Protein AF-A0A0R3Q3Q1-F1 (afdb_monomer_lite)

Organism: NCBI:txid42155

Secondary structure (DSSP, 8-state):
-PPP--------TTEEEEEE------------HHHHHHHHHHHHHHHHHH---STTHHHHHHHHHHHTTS-S-S-SEEEEE---------TT-TT-------GGGG-SEEEE-SSS-EEETTS-EE--EEE-----TTS-HHHHHHHHHHHHHHHHHHHTSTTEEEEEEEEEEE-----TT---SSHHHHHHHHHHHHHTSSS--EEEEEEEEEEE-TTSSHHHHHHHHHHTTSHHHHHHHHHHHHHHHHHHHHHHHHHTGGG--EE--EEEESS-TTTT-EEEEHHHHHHHHHHHSS---EE--SS-HHHHH--SEEEE-SSEEEEEETTEEEEEE------------

Foldseek 3Di:
DDDDPPDPPDPPPQKDFPDAADDDLDQDDDDPPVVVVVLVVVLVVCCVPPVDDPPSVVVVVVVSVVVSPDDPALAGTPMFRDDDDDPPDPPDPPVPDPPDDDQLVVDQFWADDAFFWTAGPLRKIKGKKKFQADDCPPPDPVRVNVLSVLVSVLVRVQVVDLQKDKDKDKDKDFDQDDCVPDDDPDPVVVVVVVVVSVVCPPDRDIGIMMMMMMIGHCPSDPVSVVQCVVQVVDPVSVVVSSVVSVVVNVVSVVSNCVSSVVRVMGTWTWDWDPDDPPPPTFIWTPRLQVQLCVQQVDRDTFGHDPGTSSVRSDQFDWDDDPQKIWTQHPVGIDMDGHDDRPGPDDSND

pLDDT: mean 72.78, std 19.97, range [28.17, 97.81]

Sequence (349 aa):
MSEADTRHDEPALERAVIYRAAQAPVLHAYVPLPIFGLECMLLLLCMRLFAFWALLLLPLHLLLVMQTNENPYWVRDLIAYYRFRWFADNRNTHGHGVAERNVASCLPYSQQIDEHTVITYEGDLTETIAVHGLSYETIGHRELDSLNQQWFSAINNVARSPNVALWTHLERQRVRFDFSGVAYDNDLSTEFARQYAGKFGDEAQFTNRLFLSPVYRLAGNKADKVSIRLSNRTSEGMAELRLRARDELAKISSQLLASLKRYHPRRLGTYWQGGQEGQGGQLCSRTAGFYARLLNNTDRHINLGAYELSHGLQSAALNFGAETVEIQGPAGSRFAAVLSLVAPYRAEQ

Structure (mmCIF, N/CA/C/O backbone):
data_AF-A0A0R3Q3Q1-F1
#
_entry.id   AF-A0A0R3Q3Q1-F1
#
loop_
_atom_site.group_PDB
_atom_site.id
_atom_site.type_symbol
_atom_site.label_atom_id
_atom_site.label_alt_id
_atom_site.label_comp_id
_atom_site.label_asym_id
_atom_site.label_entity_id
_atom_site.label_seq_id
_atom_site.pdbx_PDB_ins_code
_atom_site.Cartn_x
_atom_site.Cartn_y
_atom_site.Cartn_z
_atom_site.occupancy
_atom_site.B_iso_or_equiv
_atom_site.auth_seq_id
_atom_site.auth_comp_id
_atom_site.auth_asym_id
_atom_site.auth_atom_id
_atom_site.pdbx_PDB_model_num
ATOM 1 N N . MET A 1 1 ? 45.957 -18.498 -21.135 1.00 35.34 1 MET A N 1
ATOM 2 C CA . MET A 1 1 ? 45.739 -18.125 -19.722 1.00 35.34 1 MET A CA 1
ATOM 3 C C . MET A 1 1 ? 44.288 -17.707 -19.623 1.00 35.34 1 MET A C 1
ATOM 5 O O . MET A 1 1 ? 43.913 -16.761 -20.294 1.00 35.34 1 MET A O 1
ATOM 9 N N . SER A 1 2 ? 43.472 -18.522 -18.956 1.00 34.09 2 SER A N 1
ATOM 10 C CA . SER A 1 2 ? 42.020 -18.342 -18.853 1.00 34.09 2 SER A CA 1
ATOM 11 C C . SER A 1 2 ? 41.729 -17.168 -17.922 1.00 34.09 2 SER A C 1
ATOM 13 O O . SER A 1 2 ? 42.121 -17.228 -16.758 1.00 34.09 2 SER A O 1
ATOM 15 N N . GLU A 1 3 ? 41.083 -16.117 -18.424 1.00 34.03 3 GLU A N 1
ATOM 16 C CA . GLU A 1 3 ? 40.490 -15.077 -17.581 1.00 34.03 3 GLU A CA 1
ATOM 17 C C . GLU A 1 3 ? 39.449 -15.730 -16.670 1.00 34.03 3 GLU A C 1
ATOM 19 O O . GLU A 1 3 ? 38.585 -16.481 -17.124 1.00 34.03 3 GLU A O 1
ATOM 24 N N . ALA A 1 4 ? 39.605 -15.517 -15.366 1.00 36.91 4 ALA A N 1
ATOM 25 C CA . ALA A 1 4 ? 38.668 -15.988 -14.366 1.00 36.91 4 ALA A CA 1
ATOM 26 C C . ALA A 1 4 ? 37.372 -15.179 -14.503 1.00 36.91 4 ALA A C 1
ATOM 28 O O . ALA A 1 4 ? 37.387 -13.956 -14.383 1.00 36.91 4 ALA A O 1
ATOM 29 N N . ASP A 1 5 ? 36.271 -15.878 -14.769 1.00 35.25 5 ASP A N 1
ATOM 30 C CA . ASP A 1 5 ? 34.912 -15.346 -14.805 1.00 35.25 5 ASP A CA 1
ATOM 31 C C . ASP A 1 5 ? 34.551 -14.802 -13.412 1.00 35.25 5 ASP A C 1
ATOM 33 O O . ASP A 1 5 ? 34.188 -15.554 -12.511 1.00 35.25 5 ASP A O 1
ATOM 37 N N . THR A 1 6 ? 34.695 -13.492 -13.191 1.00 35.34 6 THR A N 1
ATOM 38 C CA . THR A 1 6 ? 34.262 -12.817 -11.956 1.00 35.34 6 THR A CA 1
ATOM 39 C C . THR A 1 6 ? 32.766 -12.508 -12.000 1.00 35.34 6 THR A C 1
ATOM 41 O O . THR A 1 6 ? 32.344 -11.389 -11.698 1.00 35.34 6 THR A O 1
ATOM 44 N N . ARG A 1 7 ? 31.941 -13.476 -12.407 1.00 32.78 7 ARG A N 1
ATOM 45 C CA . ARG A 1 7 ? 30.500 -13.401 -12.166 1.00 32.78 7 ARG A CA 1
ATOM 46 C C . ARG A 1 7 ? 30.262 -13.633 -10.685 1.00 32.78 7 ARG A C 1
ATOM 48 O O . ARG A 1 7 ? 30.763 -14.586 -10.096 1.00 32.78 7 ARG A O 1
ATOM 55 N N . HIS A 1 8 ? 29.517 -12.720 -10.081 1.00 36.72 8 HIS A N 1
ATOM 56 C CA . HIS A 1 8 ? 28.960 -12.918 -8.757 1.00 36.72 8 HIS A CA 1
ATOM 57 C C . HIS A 1 8 ? 28.024 -14.131 -8.823 1.00 36.72 8 HIS A C 1
ATOM 59 O O . HIS A 1 8 ? 26.944 -14.044 -9.401 1.00 36.72 8 HIS A O 1
ATOM 65 N N . ASP A 1 9 ? 28.483 -15.267 -8.303 1.00 33.94 9 ASP A N 1
ATOM 66 C CA . ASP A 1 9 ? 27.686 -16.486 -8.193 1.00 33.94 9 ASP A CA 1
ATOM 67 C C . ASP A 1 9 ? 26.640 -16.240 -7.095 1.00 33.94 9 ASP A C 1
ATOM 69 O O . ASP A 1 9 ? 26.952 -16.248 -5.898 1.00 33.94 9 ASP A O 1
ATOM 73 N N . GLU A 1 10 ? 25.409 -15.902 -7.495 1.00 34.25 10 GLU A N 1
ATOM 74 C CA . GLU A 1 10 ? 24.295 -15.777 -6.556 1.00 34.25 10 GLU A CA 1
ATOM 75 C C . GLU A 1 10 ? 24.101 -17.139 -5.866 1.00 34.25 10 GLU A C 1
ATOM 77 O O . GLU A 1 10 ? 23.937 -18.157 -6.547 1.00 34.25 10 GLU A O 1
ATOM 82 N N . PRO A 1 11 ? 24.127 -17.212 -4.521 1.00 37.03 11 PRO A N 1
ATOM 83 C CA . PRO A 1 11 ? 23.927 -18.475 -3.827 1.00 37.03 11 PRO A CA 1
ATOM 84 C C . PRO A 1 11 ? 22.555 -19.052 -4.191 1.00 37.03 11 PRO A C 1
ATOM 86 O O . PRO A 1 11 ? 21.584 -18.309 -4.346 1.00 37.03 11 PRO A O 1
ATOM 89 N N . ALA A 1 12 ? 22.470 -20.383 -4.293 1.00 38.78 12 ALA A N 1
ATOM 90 C CA . ALA A 1 12 ? 21.218 -21.082 -4.565 1.00 38.78 12 ALA A CA 1
ATOM 91 C C . ALA A 1 12 ? 20.081 -20.521 -3.689 1.00 38.78 12 ALA A C 1
ATOM 93 O O . ALA A 1 12 ? 20.248 -20.353 -2.477 1.00 38.78 12 ALA A O 1
ATOM 94 N N . LEU A 1 13 ? 18.923 -20.261 -4.311 1.00 42.75 13 LEU A N 1
ATOM 95 C CA . LEU A 1 13 ? 17.702 -19.667 -3.733 1.00 42.75 13 LEU A CA 1
ATOM 96 C C . LEU A 1 13 ? 17.158 -20.376 -2.471 1.00 42.75 13 LEU A C 1
ATOM 98 O O . LEU A 1 13 ? 16.112 -19.998 -1.969 1.00 42.75 13 LEU A O 1
ATOM 102 N N . GLU A 1 14 ? 17.832 -21.391 -1.933 1.00 38.28 14 GLU A N 1
ATOM 103 C CA . GLU A 1 14 ? 17.488 -22.084 -0.690 1.00 38.28 14 GLU A CA 1
ATOM 104 C C . GLU A 1 14 ? 17.651 -21.192 0.555 1.00 38.28 14 GLU A C 1
ATOM 106 O O . GLU A 1 14 ? 16.987 -21.413 1.575 1.00 38.28 14 GLU A O 1
ATOM 111 N N . ARG A 1 15 ? 18.494 -20.149 0.482 1.00 35.38 15 ARG A N 1
ATOM 112 C CA . ARG A 1 15 ? 18.755 -19.239 1.607 1.00 35.38 15 ARG A CA 1
ATOM 113 C C . ARG A 1 15 ? 19.121 -17.835 1.124 1.00 35.38 15 ARG A C 1
ATOM 115 O O . ARG A 1 15 ? 20.284 -17.558 0.850 1.00 35.38 15 ARG A O 1
ATOM 122 N N . ALA A 1 16 ? 18.147 -16.925 1.101 1.00 41.22 16 ALA A N 1
ATOM 123 C CA . ALA A 1 16 ? 18.417 -15.504 0.886 1.00 41.22 16 ALA A CA 1
ATOM 124 C C . ALA A 1 16 ? 18.373 -14.763 2.225 1.00 41.22 16 ALA A C 1
ATOM 126 O O . ALA A 1 16 ? 17.397 -14.826 2.981 1.00 41.22 16 ALA A O 1
ATOM 127 N N . VAL A 1 17 ? 19.450 -14.042 2.521 1.00 40.00 17 VAL A N 1
ATOM 128 C CA . VAL A 1 17 ? 19.439 -13.025 3.568 1.00 40.00 17 VAL A CA 1
ATOM 129 C C . VAL A 1 17 ? 18.650 -11.852 2.997 1.00 40.00 17 VAL A C 1
ATOM 131 O O . VAL A 1 17 ? 19.185 -11.068 2.224 1.00 40.00 17 VAL A O 1
ATOM 134 N N . ILE A 1 18 ? 17.362 -11.758 3.337 1.00 44.06 18 ILE A N 1
ATOM 135 C CA . ILE A 1 18 ? 16.528 -10.613 2.941 1.00 44.06 18 ILE A CA 1
ATOM 136 C C . ILE A 1 18 ? 17.057 -9.353 3.628 1.00 44.06 18 ILE A C 1
ATOM 138 O O . ILE A 1 18 ? 16.966 -8.254 3.085 1.00 44.06 18 ILE A O 1
ATOM 142 N N . TYR A 1 19 ? 17.614 -9.515 4.832 1.00 41.31 19 TYR A N 1
ATOM 143 C CA . TYR A 1 19 ? 18.090 -8.404 5.632 1.00 41.31 19 TYR A CA 1
ATOM 144 C C . TYR A 1 19 ? 19.083 -8.856 6.708 1.00 41.31 19 TYR A C 1
ATOM 146 O O . TYR A 1 19 ? 18.847 -9.865 7.374 1.00 41.31 19 TYR A O 1
ATOM 154 N N . ARG A 1 20 ? 20.168 -8.099 6.902 1.00 37.03 20 ARG A N 1
ATOM 155 C CA . ARG A 1 20 ? 21.177 -8.320 7.949 1.00 37.03 20 ARG A CA 1
ATOM 156 C C . ARG A 1 20 ? 21.449 -7.000 8.657 1.00 37.03 20 ARG A C 1
ATOM 158 O O . ARG A 1 20 ? 21.861 -6.038 8.011 1.00 37.03 20 ARG A O 1
ATOM 165 N N . ALA A 1 21 ? 21.212 -6.940 9.964 1.00 40.75 21 ALA A N 1
ATOM 166 C CA . ALA A 1 21 ? 21.583 -5.778 10.758 1.00 40.75 21 ALA A CA 1
ATOM 167 C C . ALA A 1 21 ? 23.104 -5.612 10.795 1.00 40.75 21 ALA A C 1
ATOM 169 O O . ALA A 1 21 ? 23.856 -6.578 10.942 1.00 40.75 21 ALA A O 1
ATOM 170 N N . ALA A 1 22 ? 23.555 -4.363 10.675 1.00 43.28 22 ALA A N 1
ATOM 171 C CA . ALA A 1 22 ? 24.950 -4.015 10.876 1.00 43.28 22 ALA A CA 1
ATOM 172 C C . ALA A 1 22 ? 25.356 -4.376 12.314 1.00 43.28 22 ALA A C 1
ATOM 174 O O . ALA A 1 22 ? 24.779 -3.881 13.285 1.00 43.28 22 ALA A O 1
ATOM 175 N N . GLN A 1 23 ? 26.349 -5.255 12.436 1.00 38.84 23 GLN A N 1
ATOM 176 C CA . GLN A 1 23 ? 26.915 -5.686 13.709 1.00 38.84 23 GLN A CA 1
ATOM 177 C C . GLN A 1 23 ? 27.787 -4.564 14.283 1.00 38.84 23 GLN A C 1
ATOM 179 O O . GLN A 1 23 ? 29.001 -4.554 14.107 1.00 38.84 23 GLN A O 1
ATOM 184 N N . ALA A 1 24 ? 27.172 -3.596 14.957 1.00 39.78 24 ALA A N 1
ATOM 185 C CA . ALA A 1 24 ? 27.899 -2.693 15.838 1.00 39.78 24 ALA A CA 1
ATOM 186 C C . ALA A 1 24 ? 27.653 -3.151 17.285 1.00 39.78 24 ALA A C 1
ATOM 188 O O . ALA A 1 24 ? 26.520 -3.025 17.757 1.00 39.78 24 ALA A O 1
ATOM 189 N N . PRO A 1 25 ? 28.654 -3.700 18.001 1.00 36.31 25 PRO A N 1
ATOM 190 C CA . PRO A 1 25 ? 28.529 -3.931 19.434 1.00 36.31 25 PRO A CA 1
ATOM 191 C C . PRO A 1 25 ? 28.466 -2.564 20.124 1.00 36.31 25 PRO A C 1
ATOM 193 O O . PRO A 1 25 ? 29.476 -1.896 20.330 1.00 36.31 25 PRO A O 1
ATOM 196 N N . VAL A 1 26 ? 27.252 -2.112 20.417 1.00 38.09 26 VAL A N 1
ATOM 197 C CA . VAL A 1 26 ? 26.991 -0.864 21.130 1.00 38.09 26 VAL A CA 1
ATOM 198 C C . VAL A 1 26 ? 26.778 -1.227 22.598 1.00 38.09 26 VAL A C 1
ATOM 200 O O . VAL A 1 26 ? 25.711 -1.683 22.996 1.00 38.09 26 VAL A O 1
ATOM 203 N N . LEU A 1 27 ? 27.840 -1.073 23.394 1.00 37.12 27 LEU A N 1
ATOM 204 C CA . LEU A 1 27 ? 27.838 -1.262 24.845 1.00 37.12 27 LEU A CA 1
ATOM 205 C C . LEU A 1 27 ? 27.005 -0.139 25.491 1.00 37.12 27 LEU A C 1
ATOM 207 O O . LEU A 1 27 ? 27.520 0.934 25.790 1.00 37.12 27 LEU A O 1
ATOM 211 N N . HIS A 1 28 ? 25.703 -0.354 25.680 1.00 40.38 28 HIS A N 1
ATOM 212 C CA . HIS A 1 28 ? 24.868 0.513 26.516 1.00 40.38 28 HIS A CA 1
ATOM 213 C C . HIS A 1 28 ? 24.470 -0.254 27.774 1.00 40.38 28 HIS A C 1
ATOM 215 O O . HIS A 1 28 ? 23.535 -1.048 27.774 1.00 40.38 28 HIS A O 1
ATOM 221 N N . ALA A 1 29 ? 25.207 -0.017 28.858 1.00 42.72 29 ALA A N 1
ATOM 222 C CA . ALA A 1 29 ? 24.865 -0.526 30.175 1.00 42.72 29 ALA A CA 1
ATOM 223 C C . ALA A 1 29 ? 23.630 0.222 30.706 1.00 42.72 29 ALA A C 1
ATOM 225 O O . ALA A 1 29 ? 23.724 1.391 31.079 1.00 42.72 29 ALA A O 1
ATOM 226 N N . TYR A 1 30 ? 22.474 -0.441 30.753 1.00 44.66 30 TYR A N 1
ATOM 227 C CA . TYR A 1 30 ? 21.344 0.004 31.567 1.00 44.66 30 TYR A CA 1
ATOM 228 C C . TYR A 1 30 ? 21.052 -1.058 32.624 1.00 44.66 30 TYR A C 1
ATOM 230 O O . TYR A 1 30 ? 20.391 -2.056 32.355 1.00 44.66 30 TYR A O 1
ATOM 238 N N . VAL A 1 31 ? 21.569 -0.841 33.834 1.00 53.16 31 VAL A N 1
ATOM 239 C CA . VAL A 1 31 ? 21.176 -1.609 35.020 1.00 53.16 31 VAL A CA 1
ATOM 240 C C . VAL A 1 31 ? 19.990 -0.874 35.648 1.00 53.16 31 VAL A C 1
ATOM 242 O O . VAL A 1 31 ? 20.139 0.299 36.002 1.00 53.16 31 VAL A O 1
ATOM 245 N N . PRO A 1 32 ? 18.808 -1.501 35.795 1.00 54.19 32 PRO A N 1
ATOM 246 C CA . PRO A 1 32 ? 17.701 -0.890 36.518 1.00 54.19 32 PRO A CA 1
ATOM 247 C C . PRO A 1 32 ? 18.167 -0.479 37.921 1.00 54.19 32 PRO A C 1
ATOM 249 O O . PRO A 1 32 ? 18.635 -1.321 38.688 1.00 54.19 32 PRO A O 1
ATOM 252 N N . LEU A 1 33 ? 18.018 0.805 38.270 1.00 51.28 33 LEU A N 1
ATOM 253 C CA . LEU A 1 33 ? 18.443 1.378 39.560 1.00 51.28 33 LEU A CA 1
ATOM 254 C C . LEU A 1 33 ? 18.074 0.529 40.804 1.00 51.28 33 LEU A C 1
ATOM 256 O O . LEU A 1 33 ? 18.886 0.461 41.727 1.00 51.28 33 LEU A O 1
ATOM 260 N N . PRO A 1 34 ? 16.902 -0.144 40.857 1.00 60.78 34 PRO A N 1
ATOM 261 C CA . PRO A 1 34 ? 16.540 -0.997 41.990 1.00 60.78 34 PRO A CA 1
ATOM 262 C C . PRO A 1 34 ? 17.439 -2.229 42.147 1.00 60.78 34 PRO A C 1
ATOM 264 O O . PRO A 1 34 ? 17.722 -2.633 43.272 1.00 60.78 34 PRO A O 1
ATOM 267 N N . ILE A 1 35 ? 17.896 -2.814 41.035 1.00 60.62 35 ILE A N 1
ATOM 268 C CA . ILE A 1 35 ? 18.750 -4.011 41.029 1.00 60.62 35 ILE A CA 1
ATOM 269 C C . ILE A 1 35 ? 20.149 -3.633 41.514 1.00 60.62 35 ILE A C 1
ATOM 271 O O . ILE A 1 35 ? 20.664 -4.261 42.435 1.00 60.62 35 ILE A O 1
ATOM 275 N N . PHE A 1 36 ? 20.695 -2.526 41.000 1.00 59.84 36 PHE A N 1
ATOM 276 C CA . PHE A 1 36 ? 21.967 -1.972 41.473 1.00 59.84 36 PHE A CA 1
ATOM 277 C C . PHE A 1 36 ? 21.929 -1.653 42.977 1.00 59.84 36 PHE A C 1
ATOM 279 O O . PHE A 1 36 ? 22.846 -1.998 43.720 1.00 59.84 36 PHE A O 1
ATOM 286 N N . GLY A 1 37 ? 20.834 -1.049 43.453 1.00 65.75 37 GLY A N 1
ATOM 287 C CA . GLY A 1 37 ? 20.647 -0.764 44.875 1.00 65.75 37 GLY A CA 1
ATOM 288 C C . GLY A 1 37 ? 20.633 -2.025 45.745 1.00 65.75 37 GLY A C 1
ATOM 289 O O . GLY A 1 37 ? 21.259 -2.047 46.805 1.00 65.75 37 GLY A O 1
ATOM 290 N N . LEU A 1 38 ? 19.964 -3.090 45.297 1.00 69.94 38 LEU A N 1
ATOM 291 C CA . LEU A 1 38 ? 19.876 -4.355 46.032 1.00 69.94 38 LEU A CA 1
ATOM 292 C C . LEU A 1 38 ? 21.235 -5.073 46.079 1.00 69.94 38 LEU A C 1
ATOM 294 O O . LEU A 1 38 ? 21.638 -5.557 47.137 1.00 69.94 38 LEU A O 1
ATOM 298 N N . GLU A 1 39 ? 21.983 -5.062 44.976 1.00 62.69 39 GLU A N 1
ATOM 299 C CA . GLU A 1 39 ? 23.330 -5.635 44.891 1.00 62.69 39 GLU A CA 1
ATOM 300 C C . GLU A 1 39 ? 24.342 -4.888 45.770 1.00 62.69 39 GLU A C 1
ATOM 302 O O . GLU A 1 39 ? 25.112 -5.526 46.490 1.00 62.69 39 GLU A O 1
ATOM 307 N N . CYS A 1 40 ? 24.301 -3.550 45.806 1.00 68.00 40 CYS A N 1
ATOM 308 C CA . CYS A 1 40 ? 25.120 -2.763 46.731 1.00 68.00 40 CYS A CA 1
ATOM 309 C C . CYS A 1 40 ? 24.792 -3.073 48.198 1.00 68.00 40 CYS A C 1
ATOM 311 O O . CYS A 1 40 ? 25.698 -3.181 49.024 1.00 68.00 40 CYS A O 1
ATOM 313 N N . MET A 1 41 ? 23.512 -3.251 48.532 1.00 75.62 41 MET A N 1
ATOM 314 C CA . MET A 1 41 ? 23.089 -3.603 49.891 1.00 75.62 41 MET A CA 1
ATOM 315 C C . MET A 1 41 ? 23.549 -5.009 50.291 1.00 75.62 41 MET A C 1
ATOM 317 O O . MET A 1 41 ? 23.985 -5.219 51.424 1.00 75.62 41 MET A O 1
ATOM 321 N N . LEU A 1 42 ? 23.501 -5.964 49.360 1.00 72.12 42 LEU A N 1
ATOM 322 C CA . LEU A 1 42 ? 23.943 -7.338 49.587 1.00 72.12 42 LEU A CA 1
ATOM 323 C C . LEU A 1 42 ? 25.470 -7.423 49.707 1.00 72.12 42 LEU A C 1
ATOM 325 O O . LEU A 1 42 ? 25.976 -8.111 50.592 1.00 72.12 42 LEU A O 1
ATOM 329 N N . LEU A 1 43 ? 26.197 -6.639 48.904 1.00 68.12 43 LEU A N 1
ATOM 330 C CA . LEU A 1 43 ? 27.635 -6.444 49.052 1.00 68.12 43 LEU A CA 1
ATOM 331 C C . LEU A 1 43 ? 27.945 -5.903 50.453 1.00 68.12 43 LEU A C 1
ATOM 333 O O . LEU A 1 43 ? 28.676 -6.558 51.186 1.00 68.12 43 LEU A O 1
ATOM 337 N N . LEU A 1 44 ? 27.331 -4.788 50.873 1.00 71.56 44 LEU A N 1
ATOM 338 C CA . LEU A 1 44 ? 27.500 -4.194 52.211 1.00 71.56 44 LEU A CA 1
ATOM 339 C C . LEU A 1 44 ? 27.234 -5.188 53.353 1.00 71.56 44 LEU A C 1
ATOM 341 O O . LEU A 1 44 ? 27.990 -5.231 54.328 1.00 71.56 44 LEU A O 1
ATOM 345 N N . LEU A 1 45 ? 26.207 -6.029 53.217 1.00 71.50 45 LEU A N 1
ATOM 346 C CA . LEU A 1 45 ? 25.898 -7.093 54.173 1.00 71.50 45 LEU A CA 1
ATOM 347 C C . LEU A 1 45 ? 27.014 -8.153 54.231 1.00 71.50 45 LEU A C 1
ATOM 349 O O . LEU A 1 45 ? 27.469 -8.518 55.317 1.00 71.50 45 LEU A O 1
ATOM 353 N N . CYS A 1 46 ? 27.497 -8.616 53.077 1.00 66.38 46 CYS A N 1
ATOM 354 C CA . CYS A 1 46 ? 28.590 -9.586 52.986 1.00 66.38 46 CYS A CA 1
ATOM 355 C C . CYS A 1 46 ? 29.922 -9.022 53.509 1.00 66.38 46 CYS A C 1
ATOM 357 O O . CYS A 1 46 ? 30.676 -9.752 54.157 1.00 66.38 46 CYS A O 1
ATOM 359 N N . MET A 1 47 ? 30.184 -7.723 53.314 1.00 69.50 47 MET A N 1
ATOM 360 C CA . MET A 1 47 ? 31.358 -7.021 53.863 1.00 69.50 47 MET A CA 1
ATOM 361 C C . MET A 1 47 ? 31.366 -7.099 55.385 1.00 69.50 47 MET A C 1
ATOM 363 O O . MET A 1 47 ? 32.398 -7.363 55.999 1.00 69.50 47 MET A O 1
ATOM 367 N N . ARG A 1 48 ? 30.187 -6.887 55.980 1.00 70.00 48 ARG A N 1
ATOM 368 C CA . ARG A 1 48 ? 29.988 -6.868 57.427 1.00 70.00 48 ARG A CA 1
ATOM 369 C C . ARG A 1 48 ? 30.100 -8.254 58.056 1.00 70.00 48 ARG A C 1
ATOM 371 O O . ARG A 1 48 ? 30.546 -8.353 59.193 1.00 70.00 48 ARG A O 1
ATOM 378 N N . LEU A 1 49 ? 29.675 -9.298 57.349 1.00 70.38 49 LEU A N 1
ATOM 379 C CA . LEU A 1 49 ? 29.604 -10.651 57.904 1.00 70.38 49 LEU A CA 1
ATOM 380 C C . LEU A 1 49 ? 30.878 -11.472 57.689 1.00 70.38 49 LEU A C 1
ATOM 382 O O . LEU A 1 49 ? 31.231 -12.260 58.561 1.00 70.38 49 LEU A O 1
ATOM 386 N N . PHE A 1 50 ? 31.567 -11.299 56.559 1.00 68.31 50 PHE A N 1
ATOM 387 C CA . PHE A 1 50 ? 32.628 -12.229 56.155 1.00 68.31 50 PHE A CA 1
ATOM 388 C C . PHE A 1 50 ? 33.974 -11.564 55.847 1.00 68.31 50 PHE A C 1
ATOM 390 O O . PHE A 1 50 ? 34.932 -12.278 55.564 1.00 68.31 50 PHE A O 1
ATOM 397 N N . ALA A 1 51 ? 34.069 -10.225 55.894 1.00 62.50 51 ALA A N 1
ATOM 398 C CA . ALA A 1 51 ? 35.286 -9.461 55.577 1.00 62.50 51 ALA A CA 1
ATOM 399 C C . ALA A 1 51 ? 35.970 -9.900 54.260 1.00 62.50 51 ALA A C 1
ATOM 401 O O . ALA A 1 51 ? 37.189 -9.815 54.113 1.00 62.50 51 ALA A O 1
ATOM 402 N N . PHE A 1 52 ? 35.185 -10.391 53.296 1.00 63.66 52 PHE A N 1
ATOM 403 C CA . PHE A 1 52 ? 35.684 -11.089 52.116 1.00 63.66 52 PHE A CA 1
ATOM 404 C C . PHE A 1 52 ? 35.423 -10.259 50.855 1.00 63.66 52 PHE A C 1
ATOM 406 O O . PHE A 1 52 ? 34.320 -10.253 50.315 1.00 63.66 52 PHE A O 1
ATOM 413 N N . TRP A 1 53 ? 36.441 -9.532 50.392 1.00 56.81 53 TRP A N 1
ATOM 414 C CA . TRP A 1 53 ? 36.298 -8.530 49.324 1.00 56.81 53 TRP A CA 1
ATOM 415 C C . TRP A 1 53 ? 36.553 -9.096 47.913 1.00 56.81 53 TRP A C 1
ATOM 417 O O . TRP A 1 53 ? 36.089 -8.530 46.928 1.00 56.81 53 TRP A O 1
ATOM 427 N N . ALA A 1 54 ? 37.257 -10.228 47.790 1.00 57.66 54 ALA A N 1
ATOM 428 C CA . ALA A 1 54 ? 37.808 -10.676 46.506 1.00 57.66 54 ALA A CA 1
ATOM 429 C C . ALA A 1 54 ? 36.898 -11.615 45.684 1.00 57.66 54 ALA A C 1
ATOM 431 O O . ALA A 1 54 ? 37.003 -11.619 44.460 1.00 57.66 54 ALA A O 1
ATOM 432 N N . LEU A 1 55 ? 35.989 -12.392 46.302 1.00 56.44 55 LEU A N 1
ATOM 433 C CA . LEU A 1 55 ? 35.181 -13.377 45.550 1.00 56.44 55 LEU A CA 1
ATOM 434 C C . LEU A 1 55 ? 33.960 -12.781 44.851 1.00 56.44 55 LEU A C 1
ATOM 436 O O . LEU A 1 55 ? 33.437 -13.434 43.960 1.00 56.44 55 LEU A O 1
ATOM 440 N N . LEU A 1 56 ? 33.474 -11.605 45.258 1.00 56.34 56 LEU A N 1
ATOM 441 C CA . LEU A 1 56 ? 32.183 -11.072 44.792 1.00 56.34 56 LEU A CA 1
ATOM 442 C C . LEU A 1 56 ? 32.317 -10.182 43.543 1.00 56.34 56 LEU A C 1
ATOM 444 O O . LEU A 1 56 ? 31.385 -10.079 42.750 1.00 56.34 56 LEU A O 1
ATOM 448 N N . LEU A 1 57 ? 33.508 -9.623 43.309 1.00 57.22 57 LEU A N 1
ATOM 449 C CA . LEU A 1 57 ? 33.837 -8.843 42.108 1.00 57.22 57 LEU A CA 1
ATOM 450 C C . LEU A 1 57 ? 33.893 -9.703 40.835 1.00 57.22 57 LEU A C 1
ATOM 452 O O . LEU A 1 57 ? 33.504 -9.248 39.763 1.00 57.22 57 LEU A O 1
ATOM 456 N N . LEU A 1 58 ? 34.342 -10.953 40.956 1.00 56.47 58 LEU A N 1
ATOM 457 C CA . LEU A 1 58 ? 34.495 -11.889 39.841 1.00 56.47 58 LEU A CA 1
ATOM 458 C C . LEU A 1 58 ? 33.148 -12.336 39.230 1.00 56.47 58 LEU A C 1
ATOM 460 O O . LEU A 1 58 ? 33.007 -12.220 38.015 1.00 56.47 58 LEU A O 1
ATOM 464 N N . PRO A 1 59 ? 32.131 -12.767 40.007 1.00 58.41 59 PRO A N 1
ATOM 465 C CA . PRO A 1 59 ? 30.816 -13.089 39.468 1.00 58.41 59 PRO A CA 1
ATOM 466 C C . PRO A 1 59 ? 30.081 -11.846 38.971 1.00 58.41 59 PRO A C 1
ATOM 468 O O . PRO A 1 59 ? 29.439 -11.939 37.939 1.00 58.41 59 PRO A O 1
ATOM 471 N N . LEU A 1 60 ? 30.221 -10.679 39.613 1.00 54.34 60 LEU A N 1
ATOM 472 C CA . LEU A 1 60 ? 29.598 -9.442 39.128 1.00 54.34 60 LEU A CA 1
ATOM 473 C C . LEU A 1 60 ? 30.170 -9.024 37.763 1.00 54.34 60 LEU A C 1
ATOM 475 O O . LEU A 1 60 ? 29.416 -8.702 36.849 1.00 54.34 60 LEU A O 1
ATOM 479 N N . HIS A 1 61 ? 31.495 -9.086 37.591 1.00 53.62 61 HIS A N 1
ATOM 480 C CA . HIS A 1 61 ? 32.138 -8.760 36.319 1.00 53.62 61 HIS A CA 1
ATOM 481 C C . HIS A 1 61 ? 31.836 -9.806 35.235 1.00 53.62 61 HIS A C 1
ATOM 483 O O . HIS A 1 61 ? 31.587 -9.433 34.090 1.00 53.62 61 HIS A O 1
ATOM 489 N N . LEU A 1 62 ? 31.798 -11.095 35.593 1.00 53.44 62 LEU A N 1
ATOM 490 C CA . LEU A 1 62 ? 31.429 -12.189 34.692 1.00 53.44 62 LEU A CA 1
ATOM 491 C C . LEU A 1 62 ? 29.958 -12.088 34.254 1.00 53.44 62 LEU A C 1
ATOM 493 O O . LEU A 1 62 ? 29.660 -12.291 33.083 1.00 53.44 62 LEU A O 1
ATOM 497 N N . LEU A 1 63 ? 29.052 -11.733 35.166 1.00 54.69 63 LEU A N 1
ATOM 498 C CA . LEU A 1 63 ? 27.620 -11.581 34.901 1.00 54.69 63 LEU A CA 1
ATOM 499 C C . LEU A 1 63 ? 27.350 -10.319 34.070 1.00 54.69 63 LEU A C 1
ATOM 501 O O . LEU A 1 63 ? 26.587 -10.389 33.111 1.00 54.69 63 LEU A O 1
ATOM 505 N N . LEU A 1 64 ? 28.070 -9.219 34.331 1.00 50.72 64 LEU A N 1
ATOM 506 C CA . LEU A 1 64 ? 28.089 -8.031 33.468 1.00 50.72 64 LEU A CA 1
ATOM 507 C C . LEU A 1 64 ? 28.561 -8.374 32.048 1.00 50.72 64 LEU A C 1
ATOM 509 O O . LEU A 1 64 ? 27.894 -8.010 31.088 1.00 50.72 64 LEU A O 1
ATOM 513 N N . VAL A 1 65 ? 29.661 -9.118 31.898 1.00 51.03 65 VAL A N 1
ATOM 514 C CA . VAL A 1 65 ? 30.194 -9.512 30.581 1.00 51.03 65 VAL A CA 1
ATOM 515 C C . VAL A 1 65 ? 29.257 -10.486 29.856 1.00 51.03 65 VAL A C 1
ATOM 517 O O . VAL A 1 65 ? 29.059 -10.348 28.650 1.00 51.03 65 VAL A O 1
ATOM 520 N N . MET A 1 66 ? 28.630 -11.430 30.568 1.00 50.91 66 MET A N 1
ATOM 521 C CA . MET A 1 66 ? 27.707 -12.397 29.962 1.00 50.91 66 MET A CA 1
ATOM 522 C C . MET A 1 66 ? 26.346 -11.789 29.596 1.00 50.91 66 MET A C 1
ATOM 524 O O . MET A 1 66 ? 25.798 -12.167 28.565 1.00 50.91 66 MET A O 1
ATOM 528 N N . GLN A 1 67 ? 25.823 -10.824 30.362 1.00 46.19 67 GLN A N 1
ATOM 529 C CA . GLN A 1 67 ? 24.567 -10.140 30.017 1.00 46.19 67 GLN A CA 1
ATOM 530 C C . GLN A 1 67 ? 24.726 -9.005 28.991 1.00 46.19 67 GLN A C 1
ATOM 532 O O . GLN A 1 67 ? 23.756 -8.657 28.326 1.00 46.19 67 GLN A O 1
ATOM 537 N N . THR A 1 68 ? 25.928 -8.450 28.782 1.00 42.94 68 THR A N 1
ATOM 538 C CA . THR A 1 68 ? 26.160 -7.410 27.751 1.00 42.94 68 THR A CA 1
ATOM 539 C C . THR A 1 68 ? 26.140 -7.904 26.300 1.00 42.94 68 THR A C 1
ATOM 541 O O . THR A 1 68 ? 26.367 -7.108 25.391 1.00 42.94 68 THR A O 1
ATOM 544 N N . ASN A 1 69 ? 25.873 -9.190 26.052 1.00 41.66 69 ASN A N 1
ATOM 545 C CA . ASN A 1 69 ? 25.895 -9.756 24.700 1.00 41.66 69 ASN A CA 1
ATOM 546 C C . ASN A 1 69 ? 24.504 -9.945 24.068 1.00 41.66 69 ASN A C 1
ATOM 548 O O . ASN A 1 69 ? 24.398 -10.516 22.980 1.00 41.66 69 ASN A O 1
ATOM 552 N N . GLU A 1 70 ? 23.436 -9.466 24.711 1.00 44.81 70 GLU A N 1
ATOM 553 C CA . GLU A 1 70 ? 22.088 -9.551 24.146 1.00 44.81 70 GLU A CA 1
ATOM 554 C C . GLU A 1 70 ? 21.687 -8.248 23.441 1.00 44.81 70 GLU A C 1
ATOM 556 O O . GLU A 1 70 ? 21.885 -7.132 23.917 1.00 44.81 70 GLU A O 1
ATOM 561 N N . ASN A 1 71 ? 21.234 -8.424 22.203 1.00 48.69 71 ASN A N 1
ATOM 562 C CA . ASN A 1 71 ? 21.181 -7.424 21.146 1.00 48.69 71 ASN A CA 1
ATOM 563 C C . ASN A 1 71 ? 20.165 -6.300 21.432 1.00 48.69 71 ASN A C 1
ATOM 565 O O . ASN A 1 71 ? 19.028 -6.594 21.783 1.00 48.69 71 ASN A O 1
ATOM 569 N N . PRO A 1 72 ? 20.476 -5.021 21.141 1.00 48.41 72 PRO A N 1
ATOM 570 C CA . PRO A 1 72 ? 19.511 -3.921 21.269 1.00 48.41 72 PRO A CA 1
ATOM 571 C C . PRO A 1 72 ? 18.408 -3.920 20.188 1.00 48.41 72 PRO A C 1
ATOM 573 O O . PRO A 1 72 ? 17.505 -3.080 20.220 1.00 48.41 72 PRO A O 1
ATOM 576 N N . TYR A 1 73 ? 18.467 -4.836 19.216 1.00 40.38 73 TYR A N 1
ATOM 577 C CA . TYR A 1 73 ? 17.503 -4.963 18.123 1.00 40.38 73 TYR A CA 1
ATOM 578 C C . TYR A 1 73 ? 16.699 -6.264 18.272 1.00 40.38 73 TYR A C 1
ATOM 580 O O . TYR A 1 73 ? 17.275 -7.343 18.191 1.00 40.38 73 TYR A O 1
ATOM 588 N N . TRP A 1 74 ? 15.368 -6.165 18.393 1.00 40.53 74 TRP A N 1
ATOM 589 C CA . TRP A 1 74 ? 14.437 -7.317 18.430 1.00 40.53 74 TRP A CA 1
ATOM 590 C C . TRP A 1 74 ? 14.346 -8.098 17.101 1.00 40.53 74 TRP A C 1
ATOM 592 O O . TRP A 1 74 ? 13.648 -9.103 17.005 1.00 40.53 74 TRP A O 1
ATOM 602 N N . VAL A 1 75 ? 15.025 -7.625 16.049 1.00 40.81 75 VAL A N 1
ATOM 603 C CA . VAL A 1 75 ? 15.212 -8.326 14.769 1.00 40.81 75 VAL A CA 1
ATOM 604 C C . VAL A 1 75 ? 16.664 -8.128 14.330 1.00 40.81 75 VAL A C 1
ATOM 606 O O . VAL A 1 75 ? 17.051 -7.007 14.001 1.00 40.81 75 VAL A O 1
ATOM 609 N N . ARG A 1 76 ? 17.472 -9.200 14.330 1.00 45.62 76 ARG A N 1
ATOM 610 C CA . ARG A 1 76 ? 18.885 -9.184 13.883 1.00 45.62 76 ARG A CA 1
ATOM 611 C C . ARG A 1 76 ? 19.038 -9.485 12.400 1.00 45.62 76 ARG A C 1
ATOM 613 O O . ARG A 1 76 ? 19.622 -8.699 11.662 1.00 45.62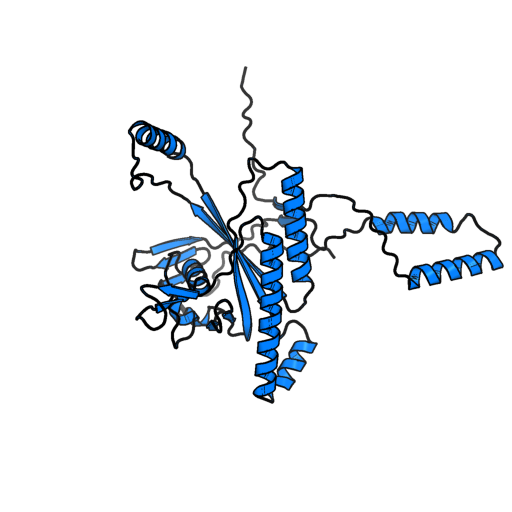 76 ARG A O 1
ATOM 620 N N . ASP A 1 77 ? 18.507 -10.626 11.981 1.00 41.69 77 ASP A N 1
ATOM 621 C CA . ASP A 1 77 ? 18.574 -11.104 10.609 1.00 41.69 77 ASP A CA 1
ATOM 622 C C . ASP A 1 77 ? 17.167 -11.508 10.165 1.00 41.69 77 ASP A C 1
ATOM 624 O O . ASP A 1 77 ? 16.502 -12.311 10.821 1.00 41.69 77 ASP A O 1
ATOM 628 N N . LEU A 1 78 ? 16.710 -10.980 9.030 1.00 41.88 78 LEU A N 1
ATOM 629 C CA . LEU A 1 78 ? 15.540 -11.522 8.346 1.00 41.88 78 LEU A CA 1
ATOM 630 C C . LEU A 1 78 ? 16.052 -12.549 7.333 1.00 41.88 78 LEU A C 1
ATOM 632 O O . LEU A 1 78 ? 16.382 -12.221 6.191 1.00 41.88 78 LEU A O 1
ATOM 636 N N . ILE A 1 79 ? 16.186 -13.797 7.774 1.00 37.31 79 ILE A N 1
ATOM 637 C CA . ILE A 1 79 ? 16.637 -14.897 6.917 1.00 37.31 79 ILE A CA 1
ATOM 638 C C . ILE A 1 79 ? 15.399 -15.614 6.390 1.00 37.31 79 ILE A C 1
ATOM 640 O O . ILE A 1 79 ? 14.686 -16.269 7.152 1.00 37.31 79 ILE A O 1
ATOM 644 N N . ALA A 1 80 ? 15.139 -15.510 5.086 1.00 39.69 80 ALA A N 1
ATOM 645 C CA . ALA A 1 80 ? 14.165 -16.387 4.455 1.00 39.69 80 ALA A CA 1
ATOM 646 C C . ALA A 1 80 ? 14.828 -17.729 4.160 1.00 39.69 80 ALA A C 1
ATOM 648 O O . ALA A 1 80 ? 15.746 -17.835 3.345 1.00 39.69 80 ALA A O 1
ATOM 649 N N . TYR A 1 81 ? 14.347 -18.761 4.846 1.00 33.47 81 TYR A N 1
ATOM 650 C CA . TYR A 1 81 ? 14.612 -20.143 4.481 1.00 33.47 81 TYR A CA 1
ATOM 651 C C . TYR A 1 81 ? 13.532 -20.580 3.499 1.00 33.47 81 TYR A C 1
ATOM 653 O O . TYR A 1 81 ? 12.363 -20.716 3.872 1.00 33.47 81 TYR A O 1
ATOM 661 N N . TYR A 1 82 ? 13.916 -20.803 2.247 1.00 39.50 82 TYR A N 1
ATOM 662 C CA . TYR A 1 82 ? 12.999 -21.284 1.224 1.00 39.50 82 TYR A CA 1
ATOM 663 C C . TYR A 1 82 ? 12.922 -22.803 1.342 1.00 39.50 82 TYR A C 1
ATOM 665 O O . TYR A 1 82 ? 13.687 -23.543 0.733 1.00 39.50 82 TYR A O 1
ATOM 673 N N . ARG A 1 83 ? 12.006 -23.296 2.181 1.00 30.03 83 ARG A N 1
ATOM 674 C CA . ARG A 1 83 ? 11.615 -24.707 2.140 1.00 30.03 83 ARG A CA 1
ATOM 675 C C . ARG A 1 83 ? 10.465 -24.858 1.160 1.00 30.03 83 ARG A C 1
ATOM 677 O O . ARG A 1 83 ? 9.318 -24.582 1.501 1.00 30.03 83 ARG A O 1
ATOM 684 N N . PHE A 1 84 ? 10.780 -25.320 -0.044 1.00 34.97 84 PHE A N 1
ATOM 685 C CA . PHE A 1 84 ? 9.772 -25.721 -1.015 1.00 34.97 84 PHE A CA 1
ATOM 686 C C . PHE A 1 84 ? 8.961 -26.886 -0.437 1.00 34.97 84 PHE A C 1
ATOM 688 O O . PHE A 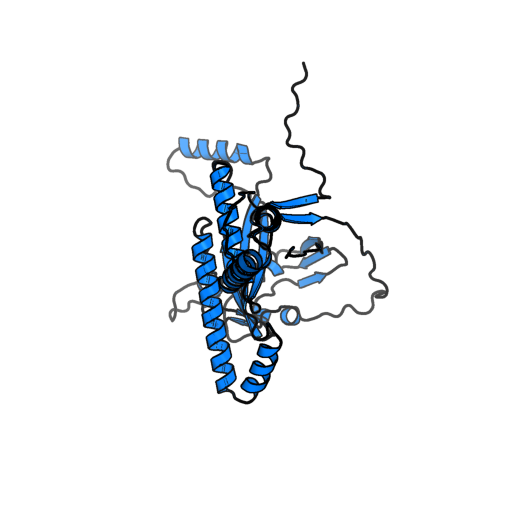1 84 ? 9.481 -27.973 -0.183 1.00 34.97 84 PHE A O 1
ATOM 695 N N . ARG A 1 85 ? 7.673 -26.652 -0.199 1.00 28.17 85 ARG A N 1
ATOM 696 C CA . ARG A 1 85 ? 6.678 -27.707 -0.023 1.00 28.17 85 ARG A CA 1
ATOM 697 C C . ARG A 1 85 ? 5.628 -27.500 -1.096 1.00 28.17 85 ARG A C 1
ATOM 699 O O . ARG A 1 85 ? 4.815 -26.589 -0.994 1.00 28.17 85 ARG A O 1
ATOM 706 N N . TRP A 1 86 ? 5.676 -28.347 -2.115 1.00 28.92 86 TRP A N 1
ATOM 707 C CA . TRP A 1 86 ? 4.617 -28.458 -3.104 1.00 28.92 86 TRP A CA 1
ATOM 708 C C . TRP A 1 86 ? 3.381 -29.019 -2.402 1.00 28.92 86 TRP A C 1
ATOM 710 O O . TRP A 1 86 ? 3.350 -30.195 -2.040 1.00 28.92 86 TRP A O 1
ATOM 720 N N . PHE A 1 87 ? 2.376 -28.180 -2.175 1.00 28.27 87 PHE A N 1
ATOM 721 C CA . PHE A 1 87 ? 1.028 -28.652 -1.876 1.00 28.27 87 PHE A CA 1
ATOM 722 C C . PHE A 1 87 ? 0.247 -28.682 -3.185 1.00 28.27 87 PHE A C 1
ATOM 724 O O . PHE A 1 87 ? -0.647 -27.878 -3.419 1.00 28.27 87 PHE A O 1
ATOM 731 N N . ALA A 1 88 ? 0.597 -29.632 -4.048 1.00 37.25 88 ALA A N 1
ATOM 732 C CA . ALA A 1 88 ? -0.289 -30.030 -5.123 1.00 37.25 88 ALA A CA 1
ATOM 733 C C . ALA A 1 88 ? -1.360 -30.927 -4.510 1.00 37.25 88 ALA A C 1
ATOM 735 O O . ALA A 1 88 ? -1.198 -32.143 -4.474 1.00 37.25 88 ALA A O 1
ATOM 736 N N . ASP A 1 89 ? -2.429 -30.338 -3.979 1.00 34.88 89 ASP A N 1
ATOM 737 C CA . ASP A 1 89 ? -3.669 -31.093 -3.930 1.00 34.88 89 ASP A CA 1
ATOM 738 C C . ASP A 1 89 ? -4.909 -30.213 -3.815 1.00 34.88 89 ASP A C 1
ATOM 740 O O . ASP A 1 89 ? -5.308 -29.758 -2.744 1.00 34.88 89 ASP A O 1
ATOM 744 N N . ASN A 1 90 ? -5.583 -30.061 -4.950 1.00 39.19 90 ASN A N 1
ATOM 745 C CA . ASN A 1 90 ? -7.013 -29.823 -4.972 1.00 39.19 90 ASN A CA 1
ATOM 746 C C . ASN A 1 90 ? -7.709 -31.177 -4.715 1.00 39.19 90 ASN A C 1
ATOM 748 O O . ASN A 1 90 ? -8.347 -31.733 -5.611 1.00 39.19 90 ASN A O 1
ATOM 752 N N . ARG A 1 91 ? -7.539 -31.765 -3.516 1.00 38.81 91 ARG A N 1
ATOM 753 C CA . ARG A 1 91 ? -8.297 -32.976 -3.158 1.00 38.81 91 ARG A CA 1
ATOM 754 C C . ARG A 1 91 ? -9.761 -32.584 -3.025 1.00 38.81 91 ARG A C 1
ATOM 756 O O . ARG A 1 91 ? -10.127 -31.920 -2.060 1.00 38.81 91 ARG A O 1
ATOM 763 N N . ASN A 1 92 ? -10.568 -33.071 -3.969 1.00 38.16 92 ASN A N 1
ATOM 764 C CA . ASN A 1 92 ? -12.025 -33.266 -3.903 1.00 38.16 92 ASN A CA 1
ATOM 765 C C . ASN A 1 92 ? -12.952 -32.304 -4.661 1.00 38.16 92 ASN A C 1
ATOM 767 O O . ASN A 1 92 ? -14.154 -32.386 -4.422 1.00 38.16 92 ASN A O 1
ATOM 771 N N . THR A 1 93 ? -12.508 -31.450 -5.591 1.00 45.56 93 THR A N 1
ATOM 772 C CA . THR A 1 93 ? -13.500 -30.604 -6.299 1.00 45.56 93 THR A CA 1
ATOM 773 C C . THR A 1 93 ? -14.071 -31.169 -7.595 1.00 45.56 93 THR A C 1
ATOM 775 O O . THR A 1 93 ? -15.152 -30.729 -7.935 1.00 45.56 93 THR A O 1
ATOM 778 N N . HIS A 1 94 ? -13.475 -32.150 -8.294 1.00 41.25 94 HIS A N 1
ATOM 779 C CA . HIS A 1 94 ? -14.079 -32.846 -9.465 1.00 41.25 94 HIS A CA 1
ATOM 780 C C . HIS A 1 94 ? -15.005 -31.989 -10.383 1.00 41.25 94 HIS A C 1
ATOM 782 O O . HIS A 1 94 ? -16.034 -32.468 -10.850 1.00 41.25 94 HIS A O 1
ATOM 788 N N . GLY A 1 95 ? -14.691 -30.708 -10.625 1.00 43.44 95 GLY A N 1
ATOM 789 C CA . GLY A 1 95 ? -15.546 -29.798 -11.405 1.00 43.44 95 GLY A CA 1
ATOM 790 C C . GLY A 1 95 ? -16.863 -29.334 -10.747 1.00 43.44 95 GLY A C 1
ATOM 791 O O . GLY A 1 95 ? -17.602 -28.574 -11.367 1.00 43.44 95 GLY A O 1
ATOM 792 N N . HIS A 1 96 ? -17.157 -29.713 -9.503 1.00 35.62 96 HIS A N 1
ATOM 793 C CA . HIS A 1 96 ? -18.283 -29.209 -8.717 1.00 35.62 96 HIS A CA 1
ATOM 794 C C . HIS A 1 96 ? -17.815 -28.194 -7.665 1.00 35.62 96 HIS A C 1
ATOM 796 O O . HIS A 1 96 ? -17.016 -28.506 -6.785 1.00 35.62 96 HIS A O 1
ATOM 802 N N . GLY A 1 97 ? -18.356 -26.972 -7.738 1.00 42.66 97 GLY A N 1
ATOM 803 C CA . GLY A 1 97 ? -18.125 -25.929 -6.733 1.00 42.66 97 GLY A CA 1
ATOM 804 C C . GLY A 1 97 ? -17.214 -24.780 -7.166 1.00 42.66 97 GLY A C 1
ATOM 805 O O . GLY A 1 97 ? -16.525 -24.217 -6.318 1.00 42.66 97 GLY A O 1
ATOM 806 N N . VAL A 1 98 ? -17.230 -24.380 -8.445 1.00 48.06 98 VAL A N 1
ATOM 807 C CA . VAL A 1 98 ? -16.765 -23.035 -8.829 1.00 48.06 98 VAL A CA 1
ATOM 808 C C . VAL A 1 98 ? -17.754 -22.030 -8.234 1.00 48.06 98 VAL A C 1
ATOM 810 O O . VAL A 1 98 ? -18.746 -21.656 -8.852 1.00 48.06 98 VAL A O 1
ATOM 813 N N . ALA A 1 99 ? -17.544 -21.680 -6.967 1.00 53.16 99 ALA A N 1
ATOM 814 C CA . ALA A 1 99 ? -18.299 -20.634 -6.307 1.00 53.16 99 ALA A CA 1
ATOM 815 C C . ALA A 1 99 ? -17.745 -19.296 -6.794 1.00 53.16 99 ALA A C 1
ATOM 817 O O . ALA A 1 99 ? -16.697 -18.844 -6.330 1.00 53.16 99 ALA A O 1
ATOM 818 N N . GLU A 1 100 ? -18.442 -18.676 -7.738 1.00 55.62 100 GLU A N 1
ATOM 819 C CA . GLU A 1 100 ? -18.185 -17.291 -8.105 1.00 55.62 100 GLU A CA 1
ATOM 820 C C . GLU A 1 100 ? -18.498 -16.417 -6.883 1.00 55.62 100 GLU A C 1
ATOM 822 O O . GLU A 1 100 ? -19.648 -16.265 -6.465 1.00 55.62 100 GLU A O 1
ATOM 827 N N . ARG A 1 101 ? -17.450 -15.912 -6.229 1.00 65.00 101 ARG A N 1
ATOM 828 C CA . ARG A 1 101 ? -17.578 -14.952 -5.132 1.00 65.00 101 ARG A CA 1
ATOM 829 C C . ARG A 1 101 ? -17.342 -13.560 -5.677 1.00 65.00 101 ARG A C 1
ATOM 831 O O . ARG A 1 101 ? -16.408 -13.333 -6.441 1.00 65.00 101 ARG A O 1
ATOM 838 N N . ASN A 1 102 ? -18.155 -12.614 -5.223 1.00 68.25 102 ASN A N 1
ATOM 839 C CA . ASN A 1 102 ? -17.918 -11.208 -5.505 1.00 68.25 102 ASN A CA 1
ATOM 840 C C . ASN A 1 102 ? -16.542 -10.808 -4.942 1.00 68.25 102 ASN A C 1
ATOM 842 O O . ASN A 1 102 ? -16.319 -10.932 -3.737 1.00 68.25 102 ASN A O 1
ATOM 846 N N . VAL A 1 103 ? -15.627 -10.322 -5.785 1.00 71.69 103 VAL A N 1
ATOM 847 C CA . VAL A 1 103 ? -14.263 -9.964 -5.356 1.00 71.69 103 VAL A CA 1
ATOM 848 C C . VAL A 1 103 ? -14.281 -8.889 -4.280 1.00 71.69 103 VAL A C 1
ATOM 850 O O . VAL A 1 103 ? -13.463 -8.958 -3.370 1.00 71.69 103 VAL A O 1
ATOM 853 N N . ALA A 1 104 ? -15.240 -7.958 -4.308 1.00 73.00 104 ALA A N 1
ATOM 854 C CA . ALA A 1 104 ? -15.372 -6.929 -3.280 1.00 73.00 104 ALA A CA 1
ATOM 855 C C . ALA A 1 104 ? -15.505 -7.534 -1.870 1.00 73.00 104 ALA A C 1
ATOM 857 O O . ALA A 1 104 ? -14.919 -7.006 -0.931 1.00 73.00 104 ALA A O 1
ATOM 858 N N . SER A 1 105 ? -16.167 -8.693 -1.738 1.00 72.75 105 SER A N 1
ATOM 859 C CA . SER A 1 105 ? -16.300 -9.420 -0.463 1.00 72.75 105 SER A CA 1
ATOM 860 C C . SER A 1 105 ? -15.006 -10.088 0.019 1.00 72.75 105 SER A C 1
ATOM 862 O O . SER A 1 105 ? -14.896 -10.453 1.186 1.00 72.75 105 SER A O 1
ATOM 864 N N . CYS A 1 106 ? -14.022 -10.250 -0.868 1.00 78.62 106 CYS A N 1
ATOM 865 C CA . CYS A 1 106 ? -12.708 -10.810 -0.556 1.00 78.62 106 CYS A CA 1
ATOM 866 C C . CYS A 1 106 ? -11.667 -9.723 -0.243 1.00 78.62 106 CYS A C 1
ATOM 868 O O . CYS A 1 106 ? -10.576 -10.046 0.229 1.00 78.62 106 CYS A O 1
ATOM 870 N N . LEU A 1 107 ? -11.964 -8.451 -0.527 1.00 86.19 107 LEU A N 1
ATOM 871 C CA . LEU A 1 107 ? -11.058 -7.340 -0.250 1.00 86.19 107 LEU A CA 1
ATOM 872 C C . LEU A 1 107 ? -11.237 -6.858 1.189 1.00 86.19 107 LEU A C 1
ATOM 874 O O . LEU A 1 107 ? -12.367 -6.709 1.646 1.00 86.19 107 LEU A O 1
ATOM 878 N N . PRO A 1 108 ? -10.148 -6.538 1.908 1.00 87.44 108 PRO A N 1
ATOM 879 C CA . PRO A 1 108 ? -10.262 -6.090 3.288 1.00 87.44 108 PRO A CA 1
ATOM 880 C C . PRO A 1 108 ? -10.782 -4.652 3.397 1.00 87.44 108 PRO A C 1
ATOM 882 O O . PRO A 1 108 ? -11.157 -4.247 4.487 1.00 87.44 108 PRO A O 1
ATOM 885 N N . TYR A 1 109 ? -10.781 -3.868 2.314 1.00 90.38 109 TYR A N 1
ATOM 886 C CA . TYR A 1 109 ? -11.012 -2.421 2.336 1.00 90.38 109 TYR A CA 1
ATOM 887 C C . TYR A 1 109 ? -12.493 -2.060 2.212 1.00 90.38 109 TYR A C 1
ATOM 889 O O . TYR A 1 109 ? -13.119 -2.381 1.209 1.00 90.38 109 TYR A O 1
ATOM 897 N N . SER A 1 110 ? -13.021 -1.316 3.181 1.00 88.44 110 SER A N 1
ATOM 898 C CA . SER A 1 110 ? -14.408 -0.852 3.180 1.00 88.44 110 SER A CA 1
ATOM 899 C C . SER A 1 110 ? -14.532 0.542 2.565 1.00 88.44 110 SER A C 1
ATOM 901 O O . SER A 1 110 ? -15.123 0.698 1.500 1.00 88.44 110 SER A O 1
ATOM 903 N N . GLN A 1 111 ? -13.960 1.575 3.189 1.00 89.88 111 GLN A N 1
ATOM 904 C CA . GLN A 1 111 ? -14.122 2.965 2.748 1.00 89.88 111 GLN A CA 1
ATOM 905 C C . GLN A 1 111 ? -12.873 3.792 3.023 1.00 89.88 111 GLN A C 1
ATOM 907 O O . GLN A 1 111 ? -12.140 3.535 3.975 1.00 89.88 111 GLN A O 1
ATOM 912 N N . GLN A 1 112 ? -12.658 4.822 2.209 1.00 92.94 112 GLN A N 1
ATOM 913 C CA . GLN A 1 112 ? -11.675 5.857 2.492 1.00 92.94 112 GLN A CA 1
ATOM 914 C C . GLN A 1 112 ? -12.367 7.029 3.193 1.00 92.94 112 GLN A C 1
ATOM 916 O O . GLN A 1 112 ? -13.263 7.641 2.619 1.00 92.94 112 GLN A O 1
ATOM 921 N N . ILE A 1 113 ? -11.970 7.308 4.435 1.00 90.12 113 ILE A N 1
ATOM 922 C CA . ILE A 1 113 ? -12.676 8.247 5.324 1.00 90.12 113 ILE A CA 1
ATOM 923 C C . ILE A 1 113 ? -12.071 9.650 5.365 1.00 90.12 113 ILE A C 1
ATOM 925 O O . ILE A 1 113 ? -12.729 10.589 5.806 1.00 90.12 113 ILE A O 1
ATOM 929 N N . ASP A 1 114 ? -10.824 9.798 4.928 1.00 91.38 114 ASP A N 1
ATOM 930 C CA . ASP A 1 114 ? -10.148 11.084 4.781 1.00 91.38 114 ASP A CA 1
ATOM 931 C C . ASP A 1 114 ? -9.171 11.039 3.589 1.00 91.38 114 ASP A C 1
ATOM 933 O O . ASP A 1 114 ? -9.183 10.100 2.787 1.00 91.38 114 ASP A O 1
ATOM 937 N N . GLU A 1 115 ? -8.325 12.061 3.444 1.00 94.56 115 GLU A N 1
ATOM 938 C CA . GLU A 1 115 ? -7.358 12.150 2.346 1.00 94.56 115 GLU A CA 1
ATOM 939 C C . GLU A 1 115 ? -6.459 10.907 2.216 1.00 94.56 115 GLU A C 1
ATOM 941 O O . GLU A 1 115 ? -6.115 10.525 1.097 1.00 94.56 115 GLU A O 1
ATOM 946 N N . HIS A 1 116 ? -6.109 10.239 3.315 1.00 96.75 116 HIS A N 1
ATOM 947 C CA . HIS A 1 116 ? -5.088 9.188 3.354 1.00 96.75 116 HIS A CA 1
ATOM 948 C C . HIS A 1 116 ? -5.567 7.852 3.940 1.00 96.75 116 HIS A C 1
ATOM 950 O O . HIS A 1 116 ? -5.004 6.806 3.605 1.00 96.75 116 HIS A O 1
ATOM 956 N N . THR A 1 117 ? -6.567 7.883 4.817 1.00 95.94 117 THR A N 1
ATOM 957 C CA . THR A 1 117 ? -6.952 6.781 5.698 1.00 95.94 117 THR A CA 1
ATOM 958 C C . THR A 1 117 ? -8.068 5.941 5.097 1.00 95.94 117 THR A C 1
ATOM 960 O O . THR A 1 117 ? -9.148 6.433 4.764 1.00 95.94 117 THR A O 1
ATOM 963 N N . VAL A 1 118 ? -7.823 4.637 5.027 1.00 95.19 118 VAL A N 1
ATOM 964 C CA . VAL A 1 118 ? -8.769 3.611 4.593 1.00 95.19 118 VAL A CA 1
ATOM 965 C C . VAL A 1 118 ? -9.156 2.746 5.788 1.00 95.19 118 VAL A C 1
ATOM 967 O O . VAL A 1 118 ? -8.300 2.290 6.541 1.00 95.19 118 VAL A O 1
ATOM 970 N N . ILE A 1 119 ? -10.452 2.510 5.955 1.00 90.25 119 ILE A N 1
ATOM 971 C CA . ILE A 1 119 ? -11.014 1.575 6.928 1.00 90.25 119 ILE A CA 1
ATOM 972 C C . ILE A 1 119 ? -11.139 0.194 6.290 1.00 90.25 119 ILE A C 1
ATOM 974 O O . ILE A 1 119 ? -11.571 0.070 5.140 1.00 90.25 119 ILE A O 1
ATOM 978 N N . THR A 1 120 ? -10.814 -0.850 7.048 1.00 89.56 120 THR A N 1
ATOM 979 C CA . THR A 1 120 ? -11.098 -2.238 6.679 1.00 89.56 120 THR A CA 1
ATOM 980 C C . THR A 1 120 ? -12.479 -2.686 7.164 1.00 89.56 120 THR A C 1
ATOM 982 O O . THR A 1 120 ? -13.041 -2.090 8.080 1.00 89.56 120 THR A O 1
ATOM 985 N N . TYR A 1 121 ? -13.042 -3.761 6.605 1.00 82.19 121 TYR A N 1
ATOM 986 C CA . TYR A 1 121 ? -14.307 -4.329 7.108 1.00 82.19 121 TYR A CA 1
ATOM 987 C C . TYR A 1 121 ? -14.224 -4.791 8.575 1.00 82.19 121 TYR A C 1
ATOM 989 O O . TYR A 1 121 ? -15.229 -4.780 9.280 1.00 82.19 121 TYR A O 1
ATOM 997 N N . GLU A 1 122 ? -13.021 -5.111 9.059 1.00 81.81 122 GLU A N 1
ATOM 998 C CA . GLU A 1 122 ? -12.750 -5.430 10.469 1.00 81.81 122 GLU A CA 1
ATOM 999 C C . GLU A 1 122 ? -12.715 -4.180 11.376 1.00 81.81 122 GLU A C 1
ATOM 1001 O O . GLU A 1 122 ? -12.608 -4.289 12.596 1.00 81.81 122 GLU A O 1
ATOM 1006 N N . GLY A 1 123 ? -12.817 -2.977 10.798 1.00 82.69 123 GLY A N 1
ATOM 1007 C CA . GLY A 1 123 ? -12.778 -1.697 11.507 1.00 82.69 123 GLY A CA 1
ATOM 1008 C C . GLY A 1 123 ? -11.370 -1.160 11.773 1.00 82.69 123 GLY A C 1
ATOM 1009 O O . GLY A 1 123 ? -11.240 -0.099 12.383 1.00 82.69 123 GLY A O 1
ATOM 1010 N N . ASP A 1 124 ? -10.332 -1.855 11.310 1.00 90.25 124 ASP A N 1
ATOM 1011 C CA . ASP A 1 124 ? -8.947 -1.399 11.412 1.00 90.25 124 ASP A CA 1
ATOM 1012 C C . ASP A 1 124 ? -8.686 -0.256 10.417 1.00 90.25 124 ASP A C 1
ATOM 1014 O O . ASP A 1 124 ? -9.306 -0.169 9.355 1.00 90.25 124 ASP A O 1
ATOM 1018 N N . LEU A 1 125 ? -7.757 0.634 10.758 1.00 93.94 125 LEU A N 1
ATOM 1019 C CA . LEU A 1 125 ? -7.407 1.798 9.944 1.00 93.94 125 LEU A CA 1
ATOM 1020 C C . LEU A 1 125 ? -6.060 1.564 9.271 1.00 93.94 125 LEU A C 1
ATOM 1022 O O . LEU A 1 125 ? -5.124 1.100 9.915 1.00 93.94 125 LEU A O 1
ATOM 1026 N N . THR A 1 126 ? -5.928 1.921 8.000 1.00 96.44 126 THR A N 1
ATOM 1027 C CA . THR A 1 126 ? -4.658 1.846 7.280 1.00 96.44 126 THR A CA 1
ATOM 1028 C C . THR A 1 126 ? -4.424 3.065 6.408 1.00 96.44 126 THR A C 1
ATOM 1030 O O . THR A 1 126 ? -5.343 3.653 5.849 1.00 96.44 126 THR A O 1
ATOM 1033 N N . GLU A 1 127 ? -3.161 3.429 6.271 1.00 97.69 127 GLU A N 1
ATOM 1034 C CA . GLU A 1 127 ? -2.687 4.403 5.300 1.00 97.69 127 GLU A CA 1
ATOM 1035 C C . GLU A 1 127 ? -1.618 3.738 4.447 1.00 97.69 127 GLU A C 1
ATOM 1037 O O . GLU A 1 127 ? -1.055 2.726 4.846 1.00 97.69 127 GLU A O 1
ATOM 1042 N N . THR A 1 128 ? -1.311 4.284 3.273 1.00 97.81 128 THR A N 1
ATOM 1043 C CA . THR A 1 128 ? -0.254 3.730 2.417 1.00 97.81 128 THR A CA 1
ATOM 1044 C C . THR A 1 128 ? 0.776 4.794 2.078 1.00 97.81 128 THR A C 1
ATOM 1046 O O . THR A 1 128 ? 0.440 5.896 1.653 1.00 97.81 128 THR A O 1
ATOM 1049 N N . ILE A 1 129 ? 2.047 4.451 2.247 1.00 97.25 129 ILE A N 1
ATOM 1050 C CA . ILE A 1 129 ? 3.209 5.282 1.948 1.00 97.25 129 ILE A CA 1
ATOM 1051 C C . ILE A 1 129 ? 3.966 4.613 0.803 1.00 97.25 129 ILE A C 1
ATOM 1053 O O . ILE A 1 129 ? 4.414 3.478 0.932 1.00 97.25 129 ILE A O 1
ATOM 1057 N N . ALA A 1 130 ? 4.115 5.312 -0.318 1.00 96.06 130 ALA A N 1
ATOM 1058 C CA . ALA A 1 130 ? 4.998 4.901 -1.402 1.00 96.06 130 ALA A CA 1
ATOM 1059 C C . ALA A 1 130 ? 6.430 5.365 -1.117 1.00 96.06 130 ALA A C 1
ATOM 1061 O O . ALA A 1 130 ? 6.639 6.481 -0.647 1.00 96.06 130 ALA A O 1
ATOM 1062 N N . VAL A 1 131 ? 7.411 4.527 -1.424 1.00 92.12 131 VAL A N 1
ATOM 1063 C CA . VAL A 1 131 ? 8.834 4.787 -1.204 1.00 92.12 131 VAL A CA 1
ATOM 1064 C C . VAL A 1 131 ? 9.571 4.568 -2.522 1.00 92.12 131 VAL A C 1
ATOM 1066 O O . VAL A 1 131 ? 9.438 3.514 -3.147 1.00 92.12 131 VAL A O 1
ATOM 1069 N N . HIS A 1 132 ? 10.331 5.575 -2.958 1.00 82.06 132 HIS A N 1
ATOM 1070 C CA . HIS A 1 132 ? 11.018 5.562 -4.254 1.00 82.06 132 HIS A CA 1
ATOM 1071 C C . HIS A 1 132 ? 12.367 4.828 -4.227 1.00 82.06 132 HIS A C 1
ATOM 1073 O O . HIS A 1 132 ? 12.881 4.463 -5.279 1.00 82.06 132 HIS A O 1
ATOM 1079 N N . GLY A 1 133 ? 12.914 4.569 -3.037 1.00 79.81 133 GLY A N 1
ATOM 1080 C CA . GLY A 1 133 ? 14.201 3.895 -2.873 1.00 79.81 133 GLY A CA 1
ATOM 1081 C C . GLY A 1 133 ? 15.391 4.851 -2.988 1.00 79.81 133 GLY A C 1
ATOM 1082 O O . GLY A 1 133 ? 15.235 6.070 -2.957 1.00 79.81 133 GLY A O 1
ATOM 1083 N N . LEU A 1 134 ? 16.591 4.278 -3.068 1.00 80.00 134 LEU A N 1
ATOM 1084 C CA . LEU A 1 134 ? 17.863 4.987 -3.219 1.00 80.00 134 LEU A CA 1
ATOM 1085 C C . LEU A 1 134 ? 18.705 4.273 -4.280 1.00 80.00 134 LEU A C 1
ATOM 1087 O O . LEU A 1 134 ? 18.709 3.043 -4.328 1.00 80.00 134 LEU A O 1
ATOM 1091 N N . SER A 1 135 ? 19.443 5.033 -5.093 1.00 78.25 135 SER A N 1
ATOM 1092 C CA . SER A 1 135 ? 20.513 4.455 -5.913 1.00 78.25 135 SER A CA 1
ATOM 1093 C C . SER A 1 135 ? 21.683 4.116 -4.995 1.00 78.25 135 SER A C 1
ATOM 1095 O O . SER A 1 135 ? 22.263 5.016 -4.392 1.00 78.25 135 SER A O 1
ATOM 1097 N N . TYR A 1 136 ? 21.976 2.828 -4.825 1.00 71.69 136 TYR A N 1
ATOM 1098 C CA . TYR A 1 136 ? 22.965 2.355 -3.854 1.00 71.69 136 TYR A CA 1
ATOM 1099 C C . TYR A 1 136 ? 24.358 2.142 -4.454 1.00 71.69 136 TYR A C 1
ATOM 1101 O O . TYR A 1 136 ? 25.320 2.061 -3.698 1.00 71.69 136 TYR A O 1
ATOM 1109 N N . GLU A 1 137 ? 24.488 2.080 -5.782 1.00 73.06 137 GLU A N 1
ATOM 1110 C CA . GLU A 1 137 ? 25.748 1.738 -6.465 1.00 73.06 137 GLU A CA 1
ATOM 1111 C C . GLU A 1 137 ? 26.885 2.721 -6.160 1.00 73.06 137 GLU A C 1
ATOM 1113 O O . GLU A 1 137 ? 28.053 2.344 -6.133 1.00 73.06 137 GLU A O 1
ATOM 1118 N N . THR A 1 138 ? 26.545 3.981 -5.886 1.00 78.88 138 THR A N 1
ATOM 1119 C CA . THR A 1 138 ? 27.509 5.039 -5.560 1.00 78.88 138 THR A CA 1
ATOM 1120 C C . THR A 1 138 ? 27.598 5.332 -4.061 1.00 78.88 138 THR A C 1
ATOM 1122 O O . THR A 1 138 ? 28.320 6.246 -3.663 1.00 78.88 138 THR A O 1
ATOM 1125 N N . ILE A 1 139 ? 26.843 4.618 -3.219 1.00 83.56 139 ILE A N 1
ATOM 1126 C CA . ILE A 1 139 ? 26.803 4.845 -1.771 1.00 83.56 139 ILE A CA 1
ATOM 1127 C C . ILE A 1 139 ? 27.864 3.969 -1.101 1.00 83.56 139 ILE A C 1
ATOM 1129 O O . ILE A 1 139 ? 27.946 2.765 -1.333 1.00 83.56 139 ILE A O 1
ATOM 1133 N N . GLY A 1 140 ? 28.681 4.564 -0.230 1.00 86.69 140 GLY A N 1
ATOM 1134 C CA . GLY A 1 140 ? 29.685 3.811 0.521 1.00 86.69 140 GLY A CA 1
ATOM 1135 C C . GLY A 1 140 ? 29.052 2.825 1.512 1.00 86.69 140 GLY A C 1
ATOM 1136 O O . GLY A 1 140 ? 28.034 3.118 2.132 1.00 86.69 140 GLY A O 1
ATOM 1137 N N . HIS A 1 141 ? 29.701 1.681 1.746 1.00 86.31 141 HIS A N 1
ATOM 1138 C CA . HIS A 1 141 ? 29.202 0.627 2.647 1.00 86.31 141 HIS A CA 1
ATOM 1139 C C . HIS A 1 141 ? 28.760 1.134 4.034 1.00 86.31 141 HIS A C 1
ATOM 1141 O O . HIS A 1 141 ? 27.671 0.806 4.490 1.00 86.31 141 HIS A O 1
ATOM 1147 N N . ARG A 1 142 ? 29.548 2.009 4.681 1.00 85.94 142 ARG A N 1
ATOM 1148 C CA . ARG A 1 142 ? 29.201 2.584 6.001 1.00 85.94 142 ARG A CA 1
ATOM 1149 C C . ARG A 1 142 ? 27.900 3.382 5.982 1.00 85.94 142 ARG A C 1
ATOM 1151 O O . ARG A 1 142 ? 27.168 3.431 6.966 1.00 85.94 142 ARG A O 1
ATOM 1158 N N . GLU A 1 143 ? 27.648 4.056 4.874 1.00 85.62 143 GLU A N 1
ATOM 1159 C CA . GLU A 1 143 ? 26.458 4.866 4.703 1.00 85.62 143 GLU A CA 1
ATOM 1160 C C . GLU A 1 143 ? 25.233 3.989 4.430 1.00 85.62 143 GLU A C 1
ATOM 1162 O O . GLU A 1 143 ? 24.177 4.239 5.009 1.00 85.62 143 GLU A O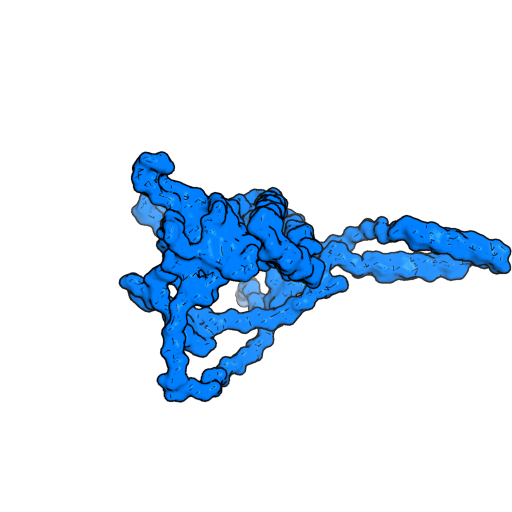 1
ATOM 1167 N N . LEU A 1 144 ? 25.389 2.913 3.651 1.00 82.94 144 LEU A N 1
ATOM 1168 C CA . LEU A 1 144 ? 24.362 1.876 3.506 1.00 82.94 144 LEU A CA 1
ATOM 1169 C C . LEU A 1 144 ? 24.019 1.222 4.852 1.00 82.94 144 LEU A C 1
ATOM 1171 O O . LEU A 1 144 ? 22.843 1.083 5.183 1.00 82.94 144 LEU A O 1
ATOM 1175 N N . ASP A 1 145 ? 25.018 0.898 5.673 1.00 84.12 145 ASP A N 1
ATOM 1176 C CA . ASP A 1 145 ? 24.798 0.335 7.009 1.00 84.12 145 ASP A CA 1
ATOM 1177 C C . ASP A 1 145 ? 24.022 1.295 7.916 1.00 84.12 145 ASP A C 1
ATOM 1179 O O . ASP A 1 145 ? 23.076 0.891 8.595 1.00 84.12 145 ASP A O 1
ATOM 1183 N N . SER A 1 146 ? 24.369 2.585 7.895 1.00 85.31 146 SER A N 1
ATOM 1184 C CA . SER A 1 146 ? 23.633 3.612 8.638 1.00 85.31 146 SER A CA 1
ATOM 1185 C C . SER A 1 146 ? 22.182 3.731 8.165 1.00 85.31 146 SER A C 1
ATOM 1187 O O . SER A 1 146 ? 21.272 3.890 8.981 1.00 85.31 146 SER A O 1
ATOM 1189 N N . LEU A 1 147 ? 21.944 3.628 6.856 1.00 84.00 147 LEU A N 1
ATOM 1190 C CA . LEU A 1 147 ? 20.603 3.654 6.277 1.00 84.00 147 LEU A CA 1
ATOM 1191 C C . LEU A 1 147 ? 19.765 2.441 6.684 1.00 84.00 147 LEU A C 1
ATOM 1193 O O . LEU A 1 147 ? 18.584 2.598 7.006 1.00 84.00 147 LEU A O 1
ATOM 1197 N N . ASN A 1 148 ? 20.382 1.262 6.739 1.00 82.12 148 ASN A N 1
ATOM 1198 C CA . ASN A 1 148 ? 19.751 0.051 7.253 1.00 82.12 148 ASN A CA 1
ATOM 1199 C C . ASN A 1 148 ? 19.413 0.203 8.744 1.00 82.12 148 ASN A C 1
ATOM 1201 O O . ASN A 1 148 ? 18.282 -0.045 9.151 1.00 82.12 148 ASN A O 1
ATOM 1205 N N . GLN A 1 149 ? 20.344 0.686 9.572 1.00 83.31 149 GLN A N 1
ATOM 1206 C CA . GLN A 1 149 ? 20.096 0.913 11.004 1.00 83.31 149 GLN A CA 1
ATOM 1207 C C . GLN A 1 149 ? 18.953 1.909 11.259 1.00 83.31 149 GLN A C 1
ATOM 1209 O O . GLN A 1 149 ? 18.119 1.689 12.144 1.00 83.31 149 GLN A O 1
ATOM 1214 N N . GLN A 1 150 ? 18.882 2.989 10.476 1.00 84.44 150 GLN A N 1
ATOM 1215 C CA . GLN A 1 150 ? 17.780 3.954 10.541 1.00 84.44 150 GLN A CA 1
ATOM 1216 C C . GLN A 1 150 ? 16.442 3.298 10.185 1.00 84.44 150 GLN A C 1
ATOM 1218 O O . GLN A 1 150 ? 15.453 3.494 10.894 1.00 84.44 150 GLN A O 1
ATOM 1223 N N . TRP A 1 151 ? 16.420 2.474 9.135 1.00 82.69 151 TRP A N 1
ATOM 1224 C CA . TRP A 1 151 ? 15.230 1.737 8.723 1.00 82.69 151 TRP A CA 1
ATOM 1225 C C . TRP A 1 151 ? 14.762 0.729 9.782 1.00 82.69 151 TRP A C 1
ATOM 1227 O O . TRP A 1 151 ? 13.590 0.738 10.160 1.00 82.69 151 TRP A O 1
ATOM 1237 N N . PHE A 1 152 ? 15.680 -0.067 10.342 1.00 80.69 152 PHE A N 1
ATOM 1238 C CA . PHE A 1 152 ? 15.394 -0.946 11.481 1.00 80.69 152 PHE A CA 1
ATOM 1239 C C . PHE A 1 152 ? 14.795 -0.173 12.644 1.00 80.69 152 PHE A C 1
ATOM 1241 O O . PHE A 1 152 ? 13.746 -0.541 13.158 1.00 80.69 152 PHE A O 1
ATOM 1248 N N . SER A 1 153 ? 15.442 0.915 13.053 1.00 83.69 153 SER A N 1
ATOM 1249 C CA . SER A 1 153 ? 14.978 1.717 14.183 1.00 83.69 153 SER A CA 1
ATOM 1250 C C . SER A 1 153 ? 13.556 2.235 13.952 1.00 83.69 153 SER A C 1
ATOM 1252 O O . SER A 1 153 ? 12.743 2.221 14.873 1.00 83.69 153 SER A O 1
ATOM 1254 N N . ALA A 1 154 ? 13.223 2.621 12.717 1.00 84.81 154 ALA A N 1
ATOM 1255 C CA . ALA A 1 154 ? 11.877 3.039 12.337 1.00 84.81 154 ALA A CA 1
ATOM 1256 C C . ALA A 1 154 ? 10.849 1.909 12.492 1.00 84.81 154 ALA A C 1
ATOM 1258 O O . ALA A 1 154 ? 9.866 2.085 13.214 1.00 84.81 154 ALA A O 1
ATOM 1259 N N . ILE A 1 155 ? 11.092 0.740 11.882 1.00 83.81 155 ILE A N 1
ATOM 1260 C CA . ILE A 1 155 ? 10.201 -0.428 12.009 1.00 83.81 155 ILE A CA 1
ATOM 1261 C C . ILE A 1 155 ? 10.052 -0.808 13.483 1.00 83.81 155 ILE A C 1
ATOM 1263 O O . ILE A 1 155 ? 8.945 -1.042 13.959 1.00 83.81 155 ILE A O 1
ATOM 1267 N N . ASN A 1 156 ? 11.162 -0.825 14.217 1.00 82.00 156 ASN A N 1
ATOM 1268 C CA . ASN A 1 156 ? 11.208 -1.236 15.609 1.00 82.00 156 ASN A CA 1
ATOM 1269 C C . ASN A 1 156 ? 10.381 -0.323 16.507 1.00 82.00 156 ASN A C 1
ATOM 1271 O O . ASN A 1 156 ? 9.688 -0.803 17.399 1.00 82.00 156 ASN A O 1
ATOM 1275 N N . ASN A 1 157 ? 10.427 0.983 16.262 1.00 83.44 157 ASN A N 1
ATOM 1276 C CA . ASN A 1 157 ? 9.617 1.937 17.002 1.00 83.44 157 ASN A CA 1
ATOM 1277 C C . ASN A 1 157 ? 8.121 1.744 16.735 1.00 83.44 157 ASN A C 1
ATOM 1279 O O . ASN A 1 157 ? 7.329 1.821 17.670 1.00 83.44 157 ASN A O 1
ATOM 1283 N N . VAL A 1 158 ? 7.741 1.441 15.491 1.00 83.38 158 VAL A N 1
ATOM 1284 C CA . VAL A 1 158 ? 6.341 1.193 15.117 1.00 83.38 158 VAL A CA 1
ATOM 1285 C C . VAL A 1 158 ? 5.833 -0.142 15.677 1.00 83.38 158 VAL A C 1
ATOM 1287 O O . VAL A 1 158 ? 4.727 -0.205 16.211 1.00 83.38 158 VAL A O 1
ATOM 1290 N N . ALA A 1 159 ? 6.656 -1.191 15.635 1.00 78.56 159 ALA A N 1
ATOM 1291 C CA . ALA A 1 159 ? 6.312 -2.537 16.097 1.00 78.56 159 ALA A CA 1
ATOM 1292 C C . ALA A 1 159 ? 6.166 -2.667 17.626 1.00 78.56 159 ALA A C 1
ATOM 1294 O O . ALA A 1 159 ? 5.638 -3.667 18.106 1.00 78.56 159 ALA A O 1
ATOM 1295 N N . ARG A 1 160 ? 6.608 -1.671 18.410 1.00 80.25 160 ARG A N 1
ATOM 1296 C CA . ARG A 1 160 ? 6.420 -1.655 19.875 1.00 80.25 160 ARG A CA 1
ATOM 1297 C C . ARG A 1 160 ? 4.954 -1.565 20.287 1.00 80.25 160 ARG A C 1
ATOM 1299 O O . ARG A 1 160 ? 4.610 -1.999 21.384 1.00 80.25 160 ARG A O 1
ATOM 1306 N N . SER A 1 161 ? 4.106 -0.971 19.451 1.00 80.75 161 SER A N 1
ATOM 1307 C CA . SER A 1 161 ? 2.685 -0.861 19.756 1.00 80.75 161 SER A CA 1
ATOM 1308 C C . SER A 1 161 ? 1.974 -2.182 19.443 1.00 80.75 161 SER A C 1
ATOM 1310 O O . SER A 1 161 ? 2.000 -2.621 18.292 1.00 80.75 161 SER A O 1
ATOM 1312 N N . PRO A 1 162 ? 1.272 -2.805 20.410 1.00 81.81 162 PRO A N 1
ATOM 1313 C CA . PRO A 1 162 ? 0.530 -4.046 20.170 1.00 81.81 162 PRO A CA 1
ATOM 1314 C C . PRO A 1 162 ? -0.667 -3.845 19.227 1.00 81.81 162 PRO A C 1
ATOM 1316 O O . PRO A 1 162 ? -1.240 -4.809 18.720 1.00 81.81 162 PRO A O 1
ATOM 1319 N N . ASN A 1 163 ? -1.054 -2.590 18.998 1.00 88.62 163 ASN A N 1
ATOM 1320 C CA . ASN A 1 163 ? -2.142 -2.196 18.116 1.00 88.62 163 ASN A CA 1
ATOM 1321 C C . ASN A 1 163 ? -1.690 -1.987 16.676 1.00 88.62 163 ASN A C 1
ATOM 1323 O O . ASN A 1 163 ? -2.529 -1.693 15.837 1.00 88.62 163 ASN A O 1
ATOM 1327 N N . VAL A 1 164 ? -0.402 -2.118 16.362 1.00 90.25 164 VAL A N 1
ATOM 1328 C CA . VAL A 1 164 ? 0.099 -1.794 15.029 1.00 90.25 164 VAL A CA 1
ATOM 1329 C C . VAL A 1 164 ? 0.558 -3.047 14.304 1.00 90.25 164 VAL A C 1
ATOM 1331 O O . VAL A 1 164 ? 1.329 -3.848 14.823 1.00 90.25 164 VAL A O 1
ATOM 1334 N N . ALA A 1 165 ? 0.094 -3.194 13.070 1.00 89.69 165 ALA A N 1
ATOM 1335 C CA . ALA A 1 165 ? 0.692 -4.077 12.084 1.00 89.69 165 ALA A CA 1
ATOM 1336 C C . ALA A 1 165 ? 1.302 -3.232 10.961 1.00 89.69 165 ALA A C 1
ATOM 1338 O O . ALA A 1 165 ? 0.847 -2.124 10.685 1.00 89.69 165 ALA A O 1
ATOM 1339 N N . LEU A 1 166 ? 2.338 -3.749 10.306 1.00 90.44 166 LEU A N 1
ATOM 1340 C CA . LEU A 1 166 ? 2.955 -3.099 9.155 1.00 90.44 166 LEU A CA 1
ATOM 1341 C C . LEU A 1 166 ? 2.862 -4.036 7.957 1.00 90.44 166 LEU A C 1
ATOM 1343 O O . LEU A 1 166 ? 3.451 -5.116 7.963 1.00 90.44 166 LEU A O 1
ATOM 1347 N N . TRP A 1 167 ? 2.122 -3.628 6.930 1.00 91.69 167 TRP A N 1
ATOM 1348 C CA . TRP A 1 167 ? 2.103 -4.332 5.653 1.00 91.69 167 TRP A CA 1
ATOM 1349 C C . TRP A 1 167 ? 3.155 -3.743 4.723 1.00 91.69 167 TRP A C 1
ATOM 1351 O O . TRP A 1 167 ? 3.351 -2.527 4.674 1.00 91.69 167 TRP A O 1
ATOM 1361 N N . THR A 1 168 ? 3.825 -4.606 3.967 1.00 90.19 168 THR A N 1
ATOM 1362 C CA . THR A 1 168 ? 4.850 -4.199 3.004 1.00 90.19 168 THR A CA 1
ATOM 1363 C C . THR A 1 168 ? 4.545 -4.825 1.654 1.00 90.19 168 THR A C 1
ATOM 1365 O O . THR A 1 168 ? 4.187 -5.999 1.583 1.00 90.19 168 THR A O 1
ATOM 1368 N N . HIS A 1 169 ? 4.660 -4.037 0.590 1.00 90.81 169 HIS A N 1
ATOM 1369 C CA . HIS A 1 169 ? 4.466 -4.504 -0.777 1.00 90.81 169 HIS A CA 1
ATOM 1370 C C . HIS A 1 169 ? 5.648 -4.051 -1.623 1.00 90.81 169 HIS A C 1
ATOM 1372 O O . HIS A 1 169 ? 5.947 -2.859 -1.677 1.00 90.81 169 HIS A O 1
ATOM 1378 N N . LEU A 1 170 ? 6.302 -4.994 -2.295 1.00 90.12 170 LEU A N 1
ATOM 1379 C CA . LEU A 1 170 ? 7.357 -4.716 -3.258 1.00 90.12 170 LEU A CA 1
ATOM 1380 C C . LEU A 1 170 ? 6.850 -5.062 -4.652 1.00 90.12 170 LEU A C 1
ATOM 1382 O O . LEU A 1 170 ? 6.596 -6.222 -4.966 1.00 90.12 170 LEU A O 1
ATOM 1386 N N . GLU A 1 171 ? 6.728 -4.050 -5.493 1.00 87.44 171 GLU A N 1
ATOM 1387 C CA . GLU A 1 171 ? 6.434 -4.221 -6.905 1.00 87.44 171 GLU A CA 1
ATOM 1388 C C . GLU A 1 171 ? 7.731 -4.063 -7.694 1.00 87.44 171 GLU A C 1
ATOM 1390 O O . GLU A 1 171 ? 8.314 -2.978 -7.741 1.00 87.44 171 GLU A O 1
ATOM 1395 N N . ARG A 1 172 ? 8.179 -5.150 -8.324 1.00 86.12 172 ARG A N 1
ATOM 1396 C CA . ARG A 1 172 ? 9.305 -5.134 -9.258 1.00 86.12 172 ARG A CA 1
ATOM 1397 C C . ARG A 1 172 ? 8.763 -5.141 -10.679 1.00 86.12 172 ARG A C 1
ATOM 1399 O O . ARG A 1 172 ? 8.247 -6.155 -11.146 1.00 86.12 172 ARG A O 1
ATOM 1406 N N . GLN A 1 173 ? 8.875 -4.012 -11.366 1.00 80.81 173 GLN A N 1
ATOM 1407 C CA . GLN A 1 173 ? 8.363 -3.842 -12.721 1.00 80.81 173 GLN A CA 1
ATOM 1408 C C . GLN A 1 173 ? 9.519 -3.774 -13.711 1.00 80.81 173 GLN A C 1
ATOM 1410 O O . GLN A 1 173 ? 10.472 -3.023 -13.509 1.00 80.81 173 GLN A O 1
ATOM 1415 N N . ARG A 1 174 ? 9.429 -4.536 -14.807 1.00 82.69 174 ARG A N 1
ATOM 1416 C CA . ARG A 1 174 ? 10.364 -4.382 -15.923 1.00 82.69 174 ARG A CA 1
ATOM 1417 C C . ARG A 1 174 ? 10.118 -3.030 -16.586 1.00 82.69 174 ARG A C 1
ATOM 1419 O O . ARG A 1 174 ? 8.997 -2.749 -17.008 1.00 82.69 174 ARG A O 1
ATOM 1426 N N . VAL A 1 175 ? 11.160 -2.220 -16.690 1.00 79.00 175 VAL A N 1
ATOM 1427 C CA . VAL A 1 175 ? 11.113 -0.924 -17.363 1.00 79.00 175 VAL A CA 1
ATOM 1428 C C . VAL A 1 175 ? 11.641 -1.102 -18.778 1.00 79.00 175 VAL A C 1
ATOM 1430 O O . VAL A 1 175 ? 12.614 -1.817 -19.009 1.00 79.00 175 VAL A O 1
ATOM 1433 N N . ARG A 1 176 ? 10.974 -0.462 -19.736 1.00 73.50 176 ARG A N 1
ATOM 1434 C CA . ARG A 1 176 ? 11.521 -0.234 -21.070 1.00 73.50 176 ARG A CA 1
ATOM 1435 C C . ARG A 1 176 ? 11.755 1.258 -21.189 1.00 73.50 176 ARG A C 1
ATOM 1437 O O . ARG A 1 176 ? 10.817 2.032 -21.013 1.00 73.50 176 ARG A O 1
ATOM 1444 N N . PHE A 1 177 ? 12.999 1.645 -21.424 1.00 69.25 177 PHE A N 1
ATOM 1445 C CA . PHE A 1 177 ? 13.318 3.035 -21.688 1.00 69.25 177 PHE A CA 1
ATOM 1446 C C . PHE A 1 177 ? 12.933 3.343 -23.131 1.00 69.25 177 PHE A C 1
ATOM 1448 O O . PHE A 1 177 ? 13.559 2.844 -24.062 1.00 69.25 177 PHE A O 1
ATOM 1455 N N . ASP A 1 178 ? 11.870 4.122 -23.301 1.00 69.06 178 ASP A N 1
ATOM 1456 C CA . ASP A 1 178 ? 11.468 4.644 -24.599 1.00 69.06 178 ASP A CA 1
ATOM 1457 C C . ASP A 1 178 ? 11.798 6.136 -24.657 1.00 69.06 178 ASP A C 1
ATOM 1459 O O . ASP A 1 178 ? 11.189 6.953 -23.966 1.00 69.06 178 ASP A O 1
ATOM 1463 N N . PHE A 1 179 ? 12.802 6.476 -25.461 1.00 69.25 179 PHE A N 1
ATOM 1464 C CA . PHE A 1 179 ? 13.243 7.853 -25.676 1.00 69.25 179 PHE A CA 1
ATOM 1465 C C . PHE A 1 179 ? 12.627 8.474 -26.939 1.00 69.25 179 PHE A C 1
ATOM 1467 O O . PHE A 1 179 ? 12.926 9.624 -27.249 1.00 69.25 179 PHE A O 1
ATOM 1474 N N . SER A 1 180 ? 11.754 7.756 -27.661 1.00 68.88 180 SER A N 1
ATOM 1475 C CA . SER A 1 180 ? 11.164 8.224 -28.927 1.00 68.88 180 SER A CA 1
ATOM 1476 C C . SER A 1 180 ? 10.295 9.479 -28.781 1.00 68.88 180 SER A C 1
ATOM 1478 O O . SER A 1 180 ? 10.118 10.219 -29.745 1.00 68.88 180 SER A O 1
ATOM 1480 N N . GLY A 1 181 ? 9.786 9.749 -27.574 1.00 69.31 181 GLY A N 1
ATOM 1481 C CA . GLY A 1 181 ? 8.979 10.930 -27.262 1.00 69.31 181 GLY A CA 1
ATOM 1482 C C . GLY A 1 181 ? 9.761 12.149 -26.759 1.00 69.31 181 GLY A C 1
ATOM 1483 O O . GLY A 1 181 ? 9.138 13.165 -26.453 1.00 69.31 181 GLY A O 1
ATOM 1484 N N . VAL A 1 182 ? 11.092 12.074 -26.627 1.00 80.06 182 VAL A N 1
ATOM 1485 C CA . VAL A 1 182 ? 11.905 13.197 -26.132 1.00 80.06 182 VAL A CA 1
ATOM 1486 C C . VAL A 1 182 ? 12.424 14.011 -27.313 1.00 80.06 182 VAL A C 1
ATOM 1488 O O . VAL A 1 182 ? 13.246 13.539 -28.093 1.00 80.06 182 VAL A O 1
ATOM 1491 N N . ALA A 1 183 ? 11.950 15.251 -27.436 1.00 83.06 183 ALA A N 1
ATOM 1492 C CA . ALA A 1 183 ? 12.494 16.203 -28.395 1.00 83.06 183 ALA A CA 1
ATOM 1493 C C . ALA A 1 183 ? 13.771 16.831 -27.825 1.00 83.06 183 ALA A C 1
ATOM 1495 O O . ALA A 1 183 ? 13.749 17.422 -26.744 1.00 83.06 183 ALA A O 1
ATOM 1496 N N . TYR A 1 184 ? 14.871 16.710 -28.562 1.00 86.81 184 TYR A N 1
ATOM 1497 C CA . TYR A 1 184 ? 16.128 17.376 -28.248 1.00 86.81 184 TYR A CA 1
ATOM 1498 C C . TYR A 1 184 ? 16.296 18.593 -29.158 1.00 86.81 184 TYR A C 1
ATOM 1500 O O . TYR A 1 184 ? 15.883 18.584 -30.315 1.00 86.81 184 TYR A O 1
ATOM 1508 N N . ASP A 1 185 ? 16.886 19.654 -28.620 1.00 91.62 185 ASP A N 1
ATOM 1509 C CA . ASP A 1 185 ? 17.100 20.930 -29.307 1.00 91.62 185 ASP A CA 1
ATOM 1510 C C . ASP A 1 185 ? 18.312 20.919 -30.255 1.00 91.62 185 ASP A C 1
ATOM 1512 O O . ASP A 1 185 ? 18.520 21.875 -31.002 1.00 91.62 185 ASP A O 1
ATOM 1516 N N . ASN A 1 186 ? 19.112 19.849 -30.235 1.00 92.25 186 ASN A N 1
ATOM 1517 C CA . ASN A 1 186 ? 20.315 19.715 -31.044 1.00 92.25 186 ASN A CA 1
ATOM 1518 C C . ASN A 1 186 ? 20.619 18.253 -31.439 1.00 92.25 186 ASN A C 1
ATOM 1520 O O . ASN A 1 186 ? 20.220 17.289 -30.771 1.00 92.25 186 ASN A O 1
ATOM 1524 N N . ASP A 1 187 ? 21.380 18.099 -32.524 1.00 89.88 187 ASP A N 1
ATOM 1525 C CA . ASP A 1 187 ? 21.720 16.795 -33.108 1.00 89.88 187 ASP A CA 1
ATOM 1526 C C . ASP A 1 187 ? 22.640 15.958 -32.210 1.00 89.88 187 ASP A C 1
ATOM 1528 O O . ASP A 1 187 ? 22.508 14.735 -32.157 1.00 89.88 187 ASP A O 1
ATOM 1532 N N . LEU A 1 188 ? 23.542 16.598 -31.456 1.00 91.69 188 LEU A N 1
ATOM 1533 C CA . LEU A 1 188 ? 24.457 15.904 -30.544 1.00 91.69 188 LEU A CA 1
ATOM 1534 C C . LEU A 1 188 ? 23.684 15.189 -29.431 1.00 91.69 188 LEU A C 1
ATOM 1536 O O . LEU A 1 188 ? 23.941 14.021 -29.150 1.00 91.69 188 LEU A O 1
ATOM 1540 N N . SER A 1 189 ? 22.728 15.874 -28.807 1.00 90.50 189 SER A N 1
ATOM 1541 C CA . SER A 1 189 ? 21.866 15.317 -27.766 1.00 90.50 189 SER A CA 1
ATOM 1542 C C . SER A 1 189 ? 20.973 14.205 -28.309 1.00 90.50 189 SER A C 1
ATOM 1544 O O . SER A 1 189 ? 20.814 13.186 -27.639 1.00 90.50 189 SER A O 1
ATOM 1546 N N . THR A 1 190 ? 20.458 14.360 -29.533 1.00 87.62 190 THR A N 1
ATOM 1547 C CA . THR A 1 190 ? 19.670 13.322 -30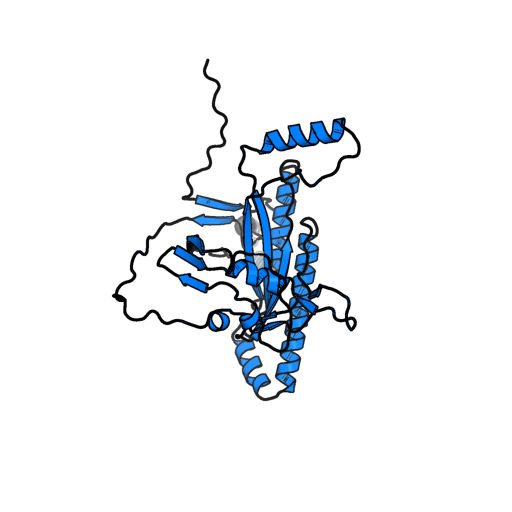.216 1.00 87.62 190 THR A CA 1
ATOM 1548 C C . THR A 1 190 ? 20.498 12.055 -30.435 1.00 87.62 190 THR A C 1
ATOM 1550 O O . THR A 1 190 ? 20.082 10.953 -30.072 1.00 87.62 190 THR A O 1
ATOM 1553 N N . GLU A 1 191 ? 21.704 12.205 -30.981 1.00 87.94 191 GLU A N 1
ATOM 1554 C CA . GLU A 1 191 ? 22.604 11.087 -31.252 1.00 87.94 191 GLU A CA 1
ATOM 1555 C C . GLU A 1 191 ? 23.113 10.433 -29.959 1.00 87.94 191 GLU A C 1
ATOM 1557 O O . GLU A 1 191 ? 23.152 9.204 -29.854 1.00 87.94 191 GLU A O 1
ATOM 1562 N N . PHE A 1 192 ? 23.423 11.233 -28.934 1.00 87.69 192 PHE A N 1
ATOM 1563 C CA . PHE A 1 192 ? 23.787 10.734 -27.610 1.00 87.69 192 PHE A CA 1
ATOM 1564 C C . PHE A 1 192 ? 22.656 9.909 -26.992 1.00 87.69 192 PHE A C 1
ATOM 1566 O O . PHE A 1 192 ? 22.900 8.797 -26.529 1.00 87.69 192 PHE A O 1
ATOM 1573 N N . ALA A 1 193 ? 21.417 10.412 -27.015 1.00 84.81 193 ALA A N 1
ATOM 1574 C CA . ALA A 1 193 ? 20.257 9.700 -26.490 1.00 84.81 193 ALA A CA 1
ATOM 1575 C C . ALA A 1 193 ? 20.034 8.370 -27.217 1.00 84.81 193 ALA A C 1
ATOM 1577 O O . ALA A 1 193 ? 19.814 7.348 -26.569 1.00 84.81 193 ALA A O 1
ATOM 1578 N N . ARG A 1 194 ? 20.171 8.357 -28.548 1.00 84.50 194 ARG A N 1
ATOM 1579 C CA . ARG A 1 194 ? 20.059 7.145 -29.367 1.00 84.50 194 ARG A CA 1
ATOM 1580 C C . ARG A 1 194 ? 21.117 6.101 -29.002 1.00 84.50 194 ARG A C 1
ATOM 1582 O O . ARG A 1 194 ? 20.777 4.938 -28.785 1.00 84.50 194 ARG A O 1
ATOM 1589 N N . GLN A 1 195 ? 22.388 6.497 -28.911 1.00 85.50 195 GLN A N 1
ATOM 1590 C CA . GLN A 1 195 ? 23.473 5.582 -28.536 1.00 85.50 195 GLN A CA 1
ATOM 1591 C C . GLN A 1 195 ? 23.350 5.107 -27.084 1.00 85.50 195 GLN A C 1
ATOM 1593 O O . GLN A 1 195 ? 23.581 3.933 -26.799 1.00 85.50 195 GLN A O 1
ATOM 1598 N N . TYR A 1 196 ? 22.969 6.000 -26.168 1.00 82.44 196 TYR A N 1
ATOM 1599 C CA . TYR A 1 196 ? 22.758 5.673 -24.762 1.00 82.44 196 TYR A CA 1
ATOM 1600 C C . TYR A 1 196 ? 21.607 4.678 -24.598 1.00 82.44 196 TYR A C 1
ATOM 1602 O O . TYR A 1 196 ? 21.794 3.652 -23.954 1.00 82.44 196 TYR A O 1
ATOM 1610 N N . ALA A 1 197 ? 20.467 4.908 -25.258 1.00 78.75 197 ALA A N 1
ATOM 1611 C CA . ALA A 1 197 ? 19.336 3.982 -25.287 1.00 78.75 197 ALA A CA 1
ATOM 1612 C C . ALA A 1 197 ? 19.732 2.595 -25.812 1.00 78.75 197 ALA A C 1
ATOM 1614 O O . ALA A 1 197 ? 19.338 1.582 -25.236 1.00 78.75 197 ALA A O 1
ATOM 1615 N N . GLY A 1 198 ? 20.563 2.553 -26.861 1.00 77.81 198 GLY A N 1
ATOM 1616 C CA . GLY A 1 198 ? 21.088 1.311 -27.427 1.00 77.81 198 GLY A CA 1
ATOM 1617 C C . GLY A 1 198 ? 21.855 0.449 -26.420 1.00 77.81 198 GLY A C 1
ATOM 1618 O O . GLY A 1 198 ? 21.772 -0.772 -26.496 1.00 77.81 198 GLY A O 1
ATOM 1619 N N . LYS A 1 199 ? 22.527 1.051 -25.425 1.00 76.06 199 LYS A N 1
ATOM 1620 C CA . LYS A 1 199 ? 23.232 0.300 -24.368 1.00 76.06 199 LYS A CA 1
ATOM 1621 C C . LYS A 1 199 ? 22.293 -0.461 -23.430 1.00 76.06 199 LYS A C 1
ATOM 1623 O O . LYS A 1 199 ? 22.711 -1.453 -22.850 1.00 76.06 199 LYS A O 1
ATOM 1628 N N . PHE A 1 200 ? 21.044 -0.018 -23.288 1.00 71.69 200 PHE A N 1
ATOM 1629 C CA . PHE A 1 200 ? 20.053 -0.651 -22.408 1.00 71.69 200 PHE A CA 1
ATOM 1630 C C . PHE A 1 200 ? 19.087 -1.579 -23.155 1.00 71.69 200 PHE A C 1
ATOM 1632 O O . PHE A 1 200 ? 18.186 -2.134 -22.530 1.00 71.69 200 PHE A O 1
ATOM 1639 N N . GLY A 1 201 ? 19.234 -1.730 -24.477 1.00 65.50 201 GLY A N 1
ATOM 1640 C CA . GLY A 1 201 ? 18.294 -2.486 -25.310 1.00 65.50 201 GLY A CA 1
ATOM 1641 C C . GLY A 1 201 ? 18.229 -3.979 -24.974 1.00 65.50 201 GLY A C 1
ATOM 1642 O O . GLY A 1 201 ? 17.142 -4.559 -24.988 1.00 65.50 201 GLY A O 1
ATOM 1643 N N . ASP A 1 202 ? 19.368 -4.573 -24.610 1.00 66.12 202 ASP A N 1
ATOM 1644 C CA . ASP A 1 202 ? 19.489 -6.022 -24.400 1.00 66.12 202 ASP A CA 1
ATOM 1645 C C . ASP A 1 202 ? 19.308 -6.446 -22.933 1.00 66.12 202 ASP A C 1
ATOM 1647 O O . ASP A 1 202 ? 18.963 -7.596 -22.646 1.00 66.12 202 ASP A O 1
ATOM 1651 N N . GLU A 1 203 ? 19.473 -5.524 -21.982 1.00 69.56 203 GLU A N 1
ATOM 1652 C CA . GLU A 1 203 ? 19.376 -5.833 -20.557 1.00 69.56 203 GLU A CA 1
ATOM 1653 C C . GLU A 1 203 ? 17.951 -5.661 -20.020 1.00 69.56 203 GLU A C 1
ATOM 1655 O O . GLU A 1 203 ? 17.247 -4.676 -20.258 1.00 69.56 203 GLU A O 1
ATOM 1660 N N . ALA A 1 204 ? 17.499 -6.639 -19.234 1.00 72.69 204 ALA A N 1
ATOM 1661 C CA . ALA A 1 204 ? 16.233 -6.539 -18.527 1.00 72.69 204 ALA A CA 1
ATOM 1662 C C . ALA A 1 204 ? 16.374 -5.583 -17.335 1.00 72.69 204 ALA A C 1
ATOM 1664 O O . ALA A 1 204 ? 16.771 -5.984 -16.245 1.00 72.69 204 ALA A O 1
ATOM 1665 N N . GLN A 1 205 ? 16.015 -4.321 -17.548 1.00 78.12 205 GLN A N 1
ATOM 1666 C CA . GLN A 1 205 ? 16.014 -3.305 -16.502 1.00 78.12 205 GLN A CA 1
ATOM 1667 C C . GLN A 1 205 ?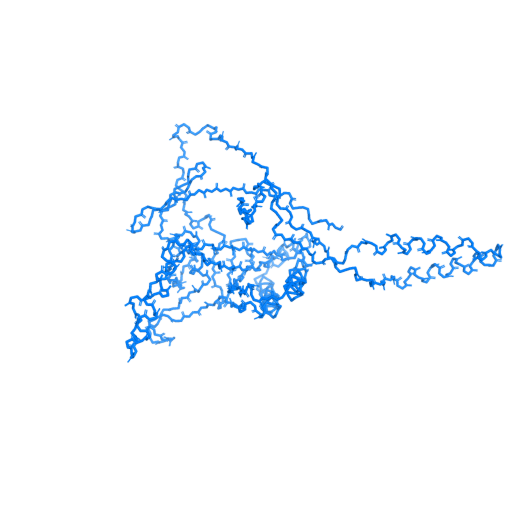 14.731 -3.386 -15.669 1.00 78.12 205 GLN A C 1
ATOM 1669 O O . GLN A 1 205 ? 13.630 -3.578 -16.196 1.00 78.12 205 GLN A O 1
ATOM 1674 N N . PHE A 1 206 ? 14.862 -3.240 -14.351 1.00 82.19 206 PHE A N 1
ATOM 1675 C CA . PHE A 1 206 ? 13.743 -3.310 -13.416 1.00 82.19 206 PHE A CA 1
ATOM 1676 C C . PHE A 1 206 ? 13.741 -2.105 -12.487 1.00 82.19 206 PHE A C 1
ATOM 1678 O O . PHE A 1 206 ? 14.787 -1.669 -12.018 1.00 82.19 206 PHE A O 1
ATOM 1685 N N . THR A 1 207 ? 12.551 -1.613 -12.166 1.00 81.38 207 THR A N 1
ATOM 1686 C CA . THR A 1 207 ? 12.347 -0.651 -11.088 1.00 81.38 207 THR A CA 1
ATOM 1687 C C . THR A 1 207 ? 11.630 -1.328 -9.932 1.00 81.38 207 THR A C 1
ATOM 1689 O O . THR A 1 207 ? 10.723 -2.140 -10.136 1.00 81.38 207 THR A O 1
ATOM 1692 N N . ASN A 1 208 ? 12.050 -0.992 -8.718 1.00 84.94 208 ASN A N 1
ATOM 1693 C CA . ASN A 1 208 ? 11.434 -1.458 -7.488 1.00 84.94 208 ASN A CA 1
ATOM 1694 C C . ASN A 1 208 ? 10.613 -0.318 -6.894 1.00 84.94 208 ASN A C 1
ATOM 1696 O O . ASN A 1 208 ? 11.144 0.751 -6.600 1.00 84.94 208 ASN A O 1
ATOM 1700 N N . ARG A 1 209 ? 9.321 -0.556 -6.685 1.00 86.75 209 ARG A N 1
ATOM 1701 C CA . ARG A 1 209 ? 8.426 0.354 -5.971 1.00 86.75 209 ARG A CA 1
ATOM 1702 C C . ARG A 1 209 ? 8.026 -0.311 -4.664 1.00 86.75 209 ARG A C 1
ATOM 1704 O O . ARG A 1 209 ? 7.385 -1.361 -4.672 1.00 86.75 209 ARG A O 1
ATOM 1711 N N . LEU A 1 210 ? 8.424 0.290 -3.549 1.00 90.94 210 LEU A N 1
ATOM 1712 C CA . LEU A 1 210 ? 8.089 -0.201 -2.218 1.00 90.94 210 LEU A CA 1
ATOM 1713 C C . LEU A 1 210 ? 6.896 0.584 -1.673 1.00 90.94 210 LEU A C 1
ATOM 1715 O O . LEU A 1 210 ? 6.853 1.810 -1.761 1.00 90.94 210 LEU A O 1
ATOM 1719 N N . PHE A 1 211 ? 5.943 -0.121 -1.078 1.00 94.19 211 PHE A N 1
ATOM 1720 C CA . PHE A 1 211 ? 4.816 0.466 -0.370 1.00 94.19 211 PHE A CA 1
ATOM 1721 C C . PHE A 1 211 ? 4.772 -0.070 1.050 1.00 94.19 211 PHE A C 1
ATOM 1723 O O . PHE A 1 211 ? 4.912 -1.270 1.285 1.00 94.19 211 PHE A O 1
ATOM 1730 N N . LEU A 1 212 ? 4.557 0.837 1.989 1.00 94.38 212 LEU A N 1
ATOM 1731 C CA . LEU A 1 212 ? 4.440 0.554 3.407 1.00 94.38 212 LEU A CA 1
ATOM 1732 C C . LEU A 1 212 ? 3.063 1.005 3.857 1.00 94.38 212 LEU A C 1
ATOM 1734 O O . LEU A 1 212 ? 2.715 2.173 3.681 1.00 94.38 212 LEU A O 1
ATOM 1738 N N . SER A 1 213 ? 2.297 0.096 4.442 1.00 95.88 213 SER A N 1
ATOM 1739 C CA . SER A 1 213 ? 0.965 0.405 4.938 1.00 95.88 213 SER A CA 1
ATOM 1740 C C . SER A 1 213 ? 0.889 0.086 6.427 1.00 95.88 213 SER A C 1
ATOM 1742 O O . SER A 1 213 ? 0.690 -1.081 6.781 1.00 95.88 213 SER A O 1
ATOM 1744 N N . PRO A 1 214 ? 1.105 1.070 7.323 1.00 95.31 214 PRO A N 1
ATOM 1745 C CA . PRO A 1 214 ? 0.790 0.874 8.728 1.00 95.31 214 PRO A CA 1
ATOM 1746 C C . PRO A 1 214 ? -0.712 0.611 8.874 1.00 95.31 214 PRO A C 1
ATOM 1748 O O . PRO A 1 214 ? -1.543 1.224 8.197 1.00 95.31 214 PRO A O 1
ATOM 1751 N N . VAL A 1 215 ? -1.047 -0.328 9.750 1.00 94.12 215 VAL A N 1
ATOM 1752 C CA . VAL A 1 215 ? -2.414 -0.708 10.092 1.00 94.12 215 VAL A CA 1
ATOM 1753 C C . VAL A 1 215 ? -2.580 -0.563 11.590 1.00 94.12 215 VAL A C 1
ATOM 1755 O O . VAL A 1 215 ? -1.926 -1.265 12.362 1.00 94.12 215 VAL A O 1
ATOM 1758 N N . TYR A 1 216 ? -3.456 0.344 11.998 1.00 93.88 216 TYR A N 1
ATOM 1759 C CA . TYR A 1 216 ? -3.840 0.514 13.385 1.00 93.88 216 TYR A CA 1
ATOM 1760 C C . TYR A 1 216 ? -5.082 -0.322 13.681 1.00 93.88 216 TYR A C 1
ATOM 1762 O O . TYR A 1 216 ? -6.166 -0.090 13.141 1.00 93.88 216 TYR A O 1
ATOM 1770 N N . ARG A 1 217 ? -4.903 -1.303 14.559 1.00 90.25 217 ARG A N 1
ATOM 1771 C CA . ARG A 1 217 ? -5.919 -2.253 14.981 1.00 90.25 217 ARG A CA 1
ATOM 1772 C C . ARG A 1 217 ? -6.642 -1.730 16.203 1.00 90.25 217 ARG A C 1
ATOM 1774 O O . ARG A 1 217 ? -6.036 -1.571 17.267 1.00 90.25 217 ARG A O 1
ATOM 1781 N N . LEU A 1 218 ? -7.953 -1.546 16.078 1.00 82.94 218 LEU A N 1
ATOM 1782 C CA . LEU A 1 218 ? -8.775 -1.109 17.208 1.00 82.94 218 LEU A CA 1
ATOM 1783 C C . LEU A 1 218 ? -8.769 -2.153 18.331 1.00 82.94 218 LEU A C 1
ATOM 1785 O O . LEU A 1 218 ? -8.849 -1.792 19.497 1.00 82.94 218 LEU A O 1
ATOM 1789 N N . ALA A 1 219 ? -8.648 -3.437 17.978 1.00 76.06 219 ALA A N 1
ATOM 1790 C CA . ALA A 1 219 ? -8.687 -4.580 18.889 1.00 76.06 219 ALA A CA 1
ATOM 1791 C C . ALA A 1 219 ? -7.339 -5.329 18.966 1.00 76.06 219 ALA A C 1
ATOM 1793 O O . ALA A 1 219 ? -7.301 -6.555 18.812 1.00 76.06 219 ALA A O 1
ATOM 1794 N N . GLY A 1 220 ? -6.227 -4.612 19.154 1.00 64.81 220 GLY A N 1
ATOM 1795 C CA . GLY A 1 220 ? -4.877 -5.193 19.141 1.00 64.81 220 GLY A CA 1
ATOM 1796 C C . GLY A 1 220 ? -4.624 -6.198 20.269 1.00 64.81 220 GLY A C 1
ATOM 1797 O O . GLY A 1 220 ? -3.986 -7.230 20.058 1.00 64.81 220 GLY A O 1
ATOM 1798 N N . ASN A 1 221 ? -5.179 -5.949 21.458 1.00 67.25 221 ASN A N 1
ATOM 1799 C CA . ASN A 1 221 ? -4.994 -6.788 22.642 1.00 67.25 221 ASN A CA 1
ATOM 1800 C C . ASN A 1 221 ? -6.332 -7.170 23.331 1.00 67.25 221 ASN A C 1
ATOM 1802 O O . ASN A 1 221 ? -7.428 -6.797 22.909 1.00 67.25 221 ASN A O 1
ATOM 1806 N N . LYS A 1 222 ? -6.264 -7.980 24.402 1.00 64.19 222 LYS A N 1
ATOM 1807 C CA . LYS A 1 222 ? -7.460 -8.433 25.145 1.00 64.19 222 LYS A CA 1
ATOM 1808 C C . LYS A 1 222 ? -8.204 -7.289 25.853 1.00 64.19 222 LYS A C 1
ATOM 1810 O O . LYS A 1 222 ? -9.425 -7.372 25.952 1.00 64.19 222 LYS A O 1
ATOM 1815 N N . ALA A 1 223 ? -7.503 -6.261 26.332 1.00 66.69 223 ALA A N 1
ATOM 1816 C CA . ALA A 1 223 ? -8.114 -5.095 26.973 1.00 66.69 223 ALA A CA 1
ATOM 1817 C C . ALA A 1 223 ? -8.875 -4.236 25.951 1.00 66.69 223 ALA A C 1
ATOM 1819 O O . ALA A 1 223 ? -9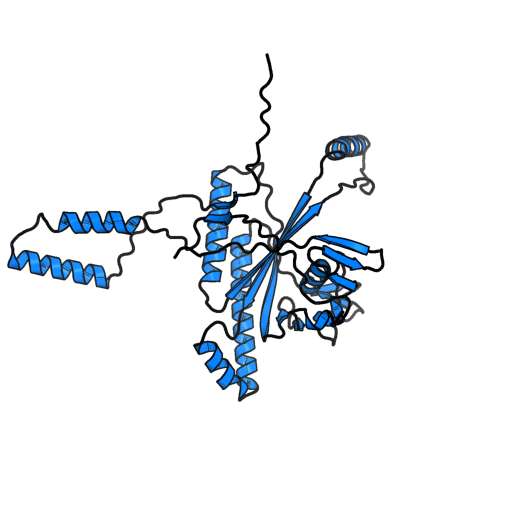.991 -3.799 26.227 1.00 66.69 223 ALA A O 1
ATOM 1820 N N . ASP A 1 224 ? -8.349 -4.110 24.734 1.00 67.06 224 ASP A N 1
ATOM 1821 C CA . ASP A 1 224 ? -8.994 -3.372 23.645 1.00 67.06 224 ASP A CA 1
ATOM 1822 C C . ASP A 1 224 ? -10.302 -4.033 23.192 1.00 67.06 224 ASP A C 1
ATOM 1824 O O . ASP A 1 224 ? -11.302 -3.381 22.908 1.00 67.06 224 ASP A O 1
ATOM 1828 N N . LYS A 1 225 ? -10.353 -5.370 23.192 1.00 70.12 225 LYS A N 1
ATOM 1829 C CA . LYS A 1 225 ? -11.604 -6.096 22.918 1.00 70.12 225 LYS A CA 1
ATOM 1830 C C . LYS A 1 225 ? -12.689 -5.792 23.953 1.00 70.12 225 LYS A C 1
ATOM 1832 O O . LYS A 1 225 ? -13.874 -5.830 23.627 1.00 70.12 225 LYS A O 1
ATOM 1837 N N . VAL A 1 226 ? -12.300 -5.517 25.199 1.00 66.38 226 VAL A N 1
ATOM 1838 C CA . VAL A 1 226 ? -13.229 -5.126 26.266 1.00 66.38 226 VAL A CA 1
ATOM 1839 C C . VAL A 1 226 ? -13.655 -3.668 26.096 1.00 66.38 226 VAL A C 1
ATOM 1841 O O . VAL A 1 226 ? -14.850 -3.389 26.203 1.00 66.38 226 VAL A O 1
ATOM 1844 N N . SER A 1 227 ? -12.729 -2.760 25.769 1.00 65.94 227 SER A N 1
ATOM 1845 C CA . SER A 1 227 ? -13.055 -1.350 25.521 1.00 65.94 227 SER A CA 1
ATOM 1846 C C . SER A 1 227 ? -14.005 -1.185 24.333 1.00 65.94 227 SER A C 1
ATOM 1848 O O . SER A 1 227 ? -15.008 -0.495 24.483 1.00 65.94 227 SER A O 1
ATOM 1850 N N . ILE A 1 228 ? -13.796 -1.915 23.230 1.00 73.31 228 ILE A N 1
ATOM 1851 C CA . ILE A 1 228 ? -14.712 -1.933 22.075 1.00 73.31 228 ILE A CA 1
ATOM 1852 C C . ILE A 1 228 ? -16.109 -2.419 22.468 1.00 73.31 228 ILE A C 1
ATOM 1854 O O . ILE A 1 228 ? -17.115 -1.863 22.034 1.00 73.31 228 ILE A O 1
ATOM 1858 N N . ARG A 1 229 ? -16.212 -3.461 23.305 1.00 67.06 229 ARG A N 1
ATOM 1859 C CA . ARG A 1 229 ? -17.517 -3.958 23.777 1.00 67.06 229 ARG A CA 1
ATOM 1860 C C . ARG A 1 229 ? -18.256 -2.930 24.628 1.00 67.06 229 ARG A C 1
ATOM 1862 O O . ARG A 1 229 ? -19.480 -2.874 24.565 1.00 67.06 229 ARG A O 1
ATOM 1869 N N . LEU A 1 230 ? -17.533 -2.148 25.428 1.00 66.44 230 LEU A N 1
ATOM 1870 C CA . LEU A 1 230 ? -18.100 -1.067 26.234 1.00 66.44 230 LEU A CA 1
ATOM 1871 C C . LEU A 1 230 ? -18.517 0.117 25.355 1.00 66.44 230 LEU A C 1
ATOM 1873 O O . LEU A 1 230 ? -19.631 0.610 25.512 1.00 66.44 230 LEU A O 1
ATOM 1877 N N . SER A 1 231 ? -17.670 0.527 24.408 1.00 69.69 231 SER A N 1
ATOM 1878 C CA . SER A 1 231 ? -17.941 1.649 23.506 1.00 69.69 231 SER A CA 1
ATOM 1879 C C . SER A 1 231 ? -19.030 1.338 22.483 1.00 69.69 231 SER A C 1
ATOM 1881 O O . SER A 1 231 ? -19.819 2.220 22.187 1.00 69.69 231 SER A O 1
ATOM 1883 N N . ASN A 1 232 ? -19.177 0.093 22.014 1.00 68.69 232 ASN A N 1
ATOM 1884 C CA . ASN A 1 232 ? -20.286 -0.320 21.136 1.00 68.69 232 ASN A CA 1
ATOM 1885 C C . ASN A 1 232 ? -21.678 -0.108 21.758 1.00 68.69 232 ASN A C 1
ATOM 1887 O O . ASN A 1 232 ? -22.679 -0.170 21.047 1.00 68.69 232 ASN A O 1
ATOM 1891 N N . ARG A 1 233 ? -21.767 0.129 23.074 1.00 65.50 233 ARG A N 1
ATOM 1892 C CA . ARG A 1 233 ? -23.036 0.423 23.753 1.00 65.50 233 ARG A CA 1
ATOM 1893 C C . ARG A 1 233 ? -23.503 1.865 23.523 1.00 65.50 233 ARG A C 1
ATOM 1895 O O . ARG A 1 233 ? -24.665 2.145 23.798 1.00 65.50 233 ARG A O 1
ATOM 1902 N N . THR A 1 234 ? -22.641 2.760 23.026 1.00 68.50 234 THR A N 1
ATOM 1903 C CA . THR A 1 234 ? -22.975 4.162 22.733 1.00 68.50 234 THR A CA 1
ATOM 1904 C C . THR A 1 234 ? -22.384 4.619 21.393 1.00 68.50 234 THR A C 1
ATOM 1906 O O . THR A 1 234 ? -21.233 4.347 21.063 1.00 68.50 234 THR A O 1
ATOM 1909 N N . SER A 1 235 ? -23.158 5.367 20.598 1.00 71.81 235 SER A N 1
ATOM 1910 C CA . SER A 1 235 ? -22.669 5.894 19.311 1.00 71.81 235 SER A CA 1
ATOM 1911 C C . SER A 1 235 ? -21.476 6.848 19.485 1.00 71.81 235 SER A C 1
ATOM 1913 O O . SER A 1 235 ? -20.558 6.853 18.667 1.00 71.81 235 SER A O 1
ATOM 1915 N N . GLU A 1 236 ? -21.470 7.634 20.564 1.00 78.31 236 GLU A N 1
ATOM 1916 C CA . GLU A 1 236 ? -20.417 8.610 20.872 1.00 78.31 236 GLU A CA 1
ATOM 1917 C C . GLU A 1 236 ? -19.088 7.939 21.243 1.00 78.31 236 GLU A C 1
ATOM 1919 O O . GLU A 1 236 ? -18.037 8.337 20.740 1.00 78.31 236 GLU A O 1
ATOM 1924 N N . GLY A 1 237 ? -19.122 6.866 22.043 1.00 75.69 237 GLY A N 1
ATOM 1925 C CA . GLY A 1 237 ? -17.911 6.158 22.464 1.00 75.69 237 GLY A CA 1
ATOM 1926 C C . GLY A 1 237 ? -17.163 5.520 21.292 1.00 75.69 237 GLY A C 1
ATOM 1927 O O . GLY A 1 237 ? -15.933 5.545 21.243 1.00 75.69 237 GLY A O 1
ATOM 1928 N N . MET A 1 238 ? -17.891 4.987 20.305 1.00 75.44 238 MET A N 1
ATOM 1929 C CA . MET A 1 238 ? -17.278 4.459 19.082 1.00 75.44 238 MET A CA 1
ATOM 1930 C C . MET A 1 238 ? -16.710 5.545 18.169 1.00 75.44 238 MET A C 1
ATOM 1932 O O . MET A 1 238 ? -15.690 5.313 17.517 1.00 75.44 238 MET A O 1
ATOM 1936 N N . ALA A 1 239 ? -17.346 6.716 18.104 1.00 78.69 239 ALA A N 1
ATOM 1937 C CA . ALA A 1 239 ? -16.826 7.845 17.337 1.00 78.69 239 ALA A CA 1
ATOM 1938 C C . ALA A 1 239 ? -15.504 8.355 17.931 1.00 78.69 239 ALA A C 1
ATOM 1940 O O . ALA A 1 239 ? -14.528 8.529 17.201 1.00 78.69 239 ALA A O 1
ATOM 1941 N N . GLU A 1 240 ? -15.441 8.506 19.256 1.00 82.75 240 GLU A N 1
ATOM 1942 C CA . GLU A 1 240 ? -14.227 8.930 19.954 1.00 82.75 240 GLU A CA 1
ATOM 1943 C C . GLU A 1 240 ? -13.082 7.919 19.789 1.00 82.75 240 GLU A C 1
ATOM 1945 O O . GLU A 1 240 ? -11.945 8.299 19.501 1.00 82.75 240 GLU A O 1
ATOM 1950 N N . LEU A 1 241 ? -13.376 6.621 19.907 1.00 83.94 241 LEU A N 1
ATOM 1951 C CA . LEU A 1 241 ? -12.386 5.558 19.724 1.00 83.94 241 LEU A CA 1
ATOM 1952 C C . LEU A 1 241 ? -11.786 5.569 18.307 1.00 83.94 241 LEU A C 1
ATOM 1954 O O . LEU A 1 241 ? -10.569 5.463 18.158 1.00 83.94 241 LEU A O 1
ATOM 1958 N N . ARG A 1 242 ? -12.615 5.762 17.272 1.00 82.62 242 ARG A N 1
ATOM 1959 C CA . ARG A 1 242 ? -12.145 5.888 15.881 1.00 82.62 242 ARG A CA 1
ATOM 1960 C C . ARG A 1 242 ? -11.303 7.141 15.661 1.00 82.62 242 ARG A C 1
ATOM 1962 O O . ARG A 1 242 ? -10.293 7.064 14.967 1.00 82.62 242 ARG A O 1
ATOM 1969 N N . LEU A 1 243 ? -11.686 8.270 16.258 1.00 87.94 243 LEU A N 1
ATOM 1970 C CA . LEU A 1 243 ? -10.928 9.517 16.155 1.00 87.94 243 LEU A CA 1
ATOM 1971 C C . LEU A 1 243 ? -9.524 9.364 16.755 1.00 87.94 243 LEU A C 1
ATOM 1973 O O . LEU A 1 243 ? -8.538 9.659 16.086 1.00 87.94 243 LEU A O 1
ATOM 1977 N N . ARG A 1 244 ? -9.427 8.811 17.972 1.00 89.56 244 ARG A N 1
ATOM 1978 C CA . ARG A 1 244 ? -8.135 8.534 18.621 1.00 89.56 244 ARG A CA 1
ATOM 1979 C C . ARG A 1 244 ? -7.270 7.596 17.782 1.00 89.56 244 ARG A C 1
ATOM 1981 O O . ARG A 1 244 ? -6.083 7.846 17.609 1.00 89.56 244 ARG A O 1
ATOM 1988 N N . ALA A 1 245 ? -7.864 6.537 17.237 1.00 90.38 245 ALA A N 1
ATOM 1989 C CA . ALA A 1 245 ? -7.149 5.581 16.401 1.00 90.38 245 ALA A CA 1
ATOM 1990 C C . ALA A 1 245 ? -6.619 6.210 15.101 1.00 90.38 245 ALA A C 1
ATOM 1992 O O . ALA A 1 245 ? -5.494 5.923 14.695 1.00 90.38 245 ALA A O 1
ATOM 1993 N N . ARG A 1 246 ? -7.393 7.111 14.482 1.00 92.69 246 ARG A N 1
ATOM 1994 C CA . ARG A 1 246 ? -6.950 7.891 13.319 1.00 92.69 246 ARG A CA 1
ATOM 1995 C C . ARG A 1 246 ? -5.765 8.789 13.670 1.00 92.69 246 ARG A C 1
ATOM 1997 O O . ARG A 1 246 ? -4.792 8.829 12.924 1.00 92.69 246 ARG A O 1
ATOM 2004 N N . ASP A 1 247 ? -5.823 9.477 14.807 1.00 94.00 247 ASP A N 1
ATOM 2005 C CA . ASP A 1 247 ? -4.747 10.371 15.238 1.00 94.00 247 ASP A CA 1
ATOM 2006 C C . ASP A 1 247 ? -3.458 9.593 15.563 1.00 94.00 247 ASP A C 1
ATOM 2008 O O . ASP A 1 247 ? -2.365 10.027 15.197 1.00 94.00 247 ASP A O 1
ATOM 2012 N N . GLU A 1 248 ? -3.564 8.416 16.189 1.00 93.88 248 GLU A N 1
ATOM 2013 C CA . GLU A 1 248 ? -2.415 7.529 16.415 1.00 93.88 248 GLU A CA 1
ATOM 2014 C C . GLU A 1 248 ? -1.825 6.996 15.103 1.00 93.88 248 GLU A C 1
ATOM 2016 O O . GLU A 1 248 ? -0.605 7.036 14.918 1.00 93.88 248 GLU A O 1
ATOM 2021 N N . LEU A 1 249 ? -2.663 6.566 14.154 1.00 95.44 249 LEU A N 1
ATOM 2022 C CA . LEU A 1 249 ? -2.199 6.147 12.830 1.00 95.44 249 LEU A CA 1
ATOM 2023 C C . LEU A 1 249 ? -1.475 7.286 12.098 1.00 95.44 249 LEU A C 1
ATOM 2025 O O . LEU A 1 249 ? -0.384 7.076 11.567 1.00 95.44 249 LEU A O 1
ATOM 2029 N N . ALA A 1 250 ? -2.011 8.508 12.145 1.00 95.38 250 ALA A N 1
ATOM 2030 C CA . ALA A 1 250 ? -1.381 9.675 11.536 1.00 95.38 250 ALA A CA 1
ATOM 2031 C C . ALA A 1 250 ? -0.015 10.006 12.168 1.00 95.38 250 ALA A C 1
ATOM 2033 O O . ALA A 1 250 ? 0.924 10.369 11.447 1.00 95.38 250 ALA A O 1
ATOM 2034 N N . LYS A 1 251 ? 0.136 9.847 13.493 1.00 94.88 251 LYS A N 1
ATOM 2035 C CA . LYS A 1 251 ? 1.432 9.981 14.186 1.00 94.88 251 LYS A CA 1
ATOM 2036 C C . LYS A 1 251 ? 2.429 8.926 13.712 1.00 94.88 251 LYS A C 1
ATOM 2038 O O . LYS A 1 251 ? 3.556 9.280 13.368 1.00 94.88 251 LYS A O 1
ATOM 2043 N N . ILE A 1 252 ? 2.009 7.661 13.638 1.00 94.81 252 ILE A N 1
ATOM 2044 C CA . ILE A 1 252 ? 2.840 6.545 13.160 1.00 94.81 252 ILE A CA 1
ATOM 2045 C C . ILE A 1 252 ? 3.299 6.796 11.722 1.00 94.81 252 ILE A C 1
ATOM 2047 O O . ILE A 1 252 ? 4.492 6.713 11.427 1.00 94.81 252 ILE A O 1
ATOM 2051 N N . SER A 1 253 ? 2.381 7.164 10.830 1.00 95.44 253 SER A N 1
ATOM 2052 C CA . SER A 1 253 ? 2.709 7.500 9.445 1.00 95.44 253 SER A CA 1
ATOM 2053 C C . SER A 1 253 ? 3.672 8.679 9.354 1.00 95.44 253 SER A C 1
ATOM 2055 O O . SER A 1 253 ? 4.635 8.623 8.593 1.00 95.44 253 SER A O 1
ATOM 2057 N N . SER A 1 254 ? 3.475 9.730 10.154 1.00 95.25 254 SER A N 1
ATOM 2058 C CA . SER A 1 254 ? 4.380 10.888 10.185 1.00 95.25 254 SER A CA 1
ATOM 2059 C C . SER A 1 254 ? 5.781 10.509 10.667 1.00 95.25 254 SER A C 1
ATOM 2061 O O . SER A 1 254 ? 6.774 10.957 10.092 1.00 95.25 254 SER A O 1
ATOM 2063 N N . GLN A 1 255 ? 5.875 9.635 11.672 1.00 93.25 255 GLN A N 1
ATOM 2064 C CA . GLN A 1 255 ? 7.146 9.090 12.140 1.00 93.25 255 GLN A CA 1
ATOM 2065 C C . GLN A 1 255 ? 7.840 8.269 11.046 1.00 93.25 255 GLN A C 1
ATOM 2067 O O . GLN A 1 255 ? 9.027 8.476 10.797 1.00 93.25 255 GLN A O 1
ATOM 2072 N N . LEU A 1 256 ? 7.107 7.394 10.347 1.00 93.06 256 LEU A N 1
ATOM 2073 C CA . LEU A 1 256 ? 7.637 6.617 9.224 1.00 93.06 256 LEU A CA 1
ATOM 2074 C C . LEU A 1 256 ? 8.145 7.521 8.095 1.00 93.06 256 LEU A C 1
ATOM 2076 O O . LEU A 1 256 ? 9.258 7.316 7.618 1.00 93.06 256 LEU A O 1
ATOM 2080 N N . LEU A 1 257 ? 7.383 8.548 7.700 1.00 94.44 257 LEU A N 1
ATOM 2081 C CA . LEU A 1 257 ? 7.804 9.530 6.692 1.00 94.44 257 LEU A CA 1
ATOM 2082 C C . LEU A 1 257 ? 9.097 10.249 7.102 1.00 94.44 257 LEU A C 1
ATOM 2084 O O . LEU A 1 257 ? 9.994 10.420 6.278 1.00 94.44 257 LEU A O 1
ATOM 2088 N N . ALA A 1 258 ? 9.207 10.652 8.371 1.00 93.00 258 ALA A N 1
ATOM 2089 C CA . ALA A 1 258 ? 10.395 11.322 8.888 1.00 93.00 258 ALA A CA 1
ATOM 2090 C C . ALA A 1 258 ? 11.620 10.395 8.884 1.00 93.00 258 ALA A C 1
ATOM 2092 O O . ALA A 1 258 ? 12.677 10.781 8.384 1.00 93.00 258 ALA A O 1
ATOM 2093 N N . SER A 1 259 ? 11.476 9.162 9.378 1.00 89.62 259 SER A N 1
ATOM 2094 C CA . SER A 1 259 ? 12.560 8.172 9.391 1.00 89.62 259 SER A CA 1
ATOM 2095 C C . SER A 1 259 ? 12.990 7.738 7.990 1.00 89.62 259 SER A C 1
ATOM 2097 O O . SER A 1 259 ? 14.157 7.428 7.768 1.00 89.62 259 SER A O 1
ATOM 2099 N N . LEU A 1 260 ? 12.064 7.741 7.032 1.00 88.94 260 LEU A N 1
ATOM 2100 C CA . LEU A 1 260 ? 12.320 7.354 5.650 1.00 88.94 260 LEU A CA 1
ATOM 2101 C C . LEU A 1 260 ? 12.676 8.518 4.736 1.00 88.94 260 LEU A C 1
ATOM 2103 O O . LEU A 1 260 ? 12.844 8.279 3.547 1.00 88.94 260 LEU A O 1
ATOM 2107 N N . LYS A 1 261 ? 12.807 9.753 5.238 1.00 90.56 261 LYS A N 1
ATOM 2108 C CA . LYS A 1 261 ? 12.946 10.979 4.427 1.00 90.56 261 LYS A CA 1
ATOM 2109 C C . LYS A 1 261 ? 13.922 10.842 3.254 1.00 90.56 261 LYS A C 1
ATOM 2111 O O . LYS A 1 261 ? 13.660 11.364 2.173 1.00 90.56 261 LYS A O 1
ATOM 2116 N N . ARG A 1 262 ? 15.029 10.123 3.457 1.00 87.69 262 ARG A N 1
ATOM 2117 C CA . ARG A 1 262 ? 16.063 9.904 2.441 1.00 87.69 262 ARG A CA 1
ATOM 2118 C C . ARG A 1 262 ? 15.595 9.084 1.236 1.00 87.69 262 ARG A C 1
ATOM 2120 O O . ARG A 1 262 ? 16.075 9.310 0.140 1.00 87.69 262 ARG A O 1
ATOM 2127 N N . TYR A 1 263 ? 14.634 8.190 1.428 1.00 86.94 263 TYR A N 1
ATOM 2128 C CA . TYR A 1 263 ? 14.039 7.348 0.389 1.00 86.94 263 TYR A CA 1
ATOM 2129 C C . TYR A 1 263 ? 12.858 8.022 -0.333 1.00 86.94 263 TYR A C 1
ATOM 2131 O O . TYR A 1 263 ? 12.077 7.350 -1.012 1.00 86.94 263 TYR A O 1
ATOM 2139 N N . HIS A 1 264 ? 12.695 9.338 -0.144 1.00 90.62 264 HIS A N 1
ATOM 2140 C CA . HIS A 1 264 ? 11.625 10.159 -0.715 1.00 90.62 264 HIS A CA 1
ATOM 2141 C C . HIS A 1 264 ? 10.226 9.557 -0.501 1.00 90.62 264 HIS A C 1
ATOM 2143 O O . HIS A 1 264 ? 9.521 9.252 -1.464 1.00 90.62 264 HIS A O 1
ATOM 2149 N N . PRO A 1 265 ? 9.810 9.336 0.757 1.00 94.38 265 PRO A N 1
ATOM 2150 C CA . PRO A 1 265 ? 8.559 8.671 1.040 1.00 94.38 265 PRO A CA 1
ATOM 2151 C C . PRO A 1 265 ? 7.400 9.635 0.769 1.00 94.38 265 PRO A C 1
ATOM 2153 O O . PRO A 1 265 ? 7.452 10.823 1.092 1.00 94.38 265 PRO A O 1
ATOM 2156 N N . ARG A 1 266 ? 6.325 9.111 0.188 1.00 95.81 266 ARG A N 1
ATOM 2157 C CA . ARG A 1 266 ? 5.118 9.860 -0.142 1.00 95.81 266 ARG A CA 1
ATOM 2158 C C . ARG A 1 266 ? 3.905 9.141 0.414 1.00 95.81 266 ARG A C 1
ATOM 2160 O O . ARG A 1 266 ? 3.542 8.065 -0.058 1.00 95.81 266 ARG A O 1
ATOM 2167 N N . ARG A 1 267 ? 3.230 9.775 1.370 1.00 96.88 267 ARG A N 1
ATOM 2168 C CA . ARG A 1 267 ? 1.903 9.345 1.815 1.00 96.88 267 ARG A CA 1
ATOM 2169 C C . ARG A 1 267 ? 0.934 9.453 0.638 1.00 96.88 267 ARG A C 1
ATOM 2171 O O . ARG A 1 267 ? 0.834 10.504 0.002 1.00 96.88 267 ARG A O 1
ATOM 2178 N N . LEU A 1 268 ? 0.283 8.350 0.291 1.00 97.62 268 LEU A N 1
ATOM 2179 C CA . LEU A 1 268 ? -0.698 8.324 -0.783 1.00 97.62 268 LEU A CA 1
ATOM 2180 C C . LEU A 1 268 ? -1.968 9.016 -0.294 1.00 97.62 268 LEU A C 1
ATOM 2182 O O . LEU A 1 268 ? -2.498 8.698 0.767 1.00 97.62 268 LEU A O 1
ATOM 2186 N N . GLY A 1 269 ? -2.404 10.017 -1.054 1.00 96.50 269 GLY A N 1
ATOM 2187 C CA . GLY A 1 269 ? -3.567 10.838 -0.738 1.00 96.50 269 GLY A CA 1
ATOM 2188 C C . GLY A 1 269 ? -4.547 10.943 -1.896 1.00 96.50 269 GLY A C 1
ATOM 2189 O O . GLY A 1 269 ? -4.348 10.327 -2.957 1.00 96.50 269 GLY A O 1
ATOM 2190 N N . THR A 1 270 ? -5.573 11.767 -1.726 1.00 95.88 270 THR A N 1
ATOM 2191 C CA . THR A 1 270 ? -6.515 12.098 -2.794 1.00 95.88 270 THR A CA 1
ATOM 2192 C C . THR A 1 270 ? -5.960 13.169 -3.742 1.00 95.88 270 THR A C 1
ATOM 2194 O O . THR A 1 270 ? -4.883 13.739 -3.547 1.00 95.88 270 THR A O 1
ATOM 2197 N N . TYR A 1 271 ? -6.613 13.347 -4.884 1.00 95.00 271 TYR A N 1
ATOM 2198 C CA . TYR A 1 271 ? -6.356 14.420 -5.844 1.00 95.00 271 TYR A CA 1
ATOM 2199 C C . TYR A 1 271 ? -7.553 14.586 -6.761 1.00 95.00 271 TYR A C 1
ATOM 2201 O O . TYR A 1 271 ? -8.296 13.639 -6.994 1.00 95.00 271 TYR A O 1
ATOM 2209 N N . TRP A 1 272 ? -7.686 15.774 -7.333 1.00 93.19 272 TRP A N 1
ATOM 2210 C CA . TRP A 1 272 ? -8.689 16.047 -8.348 1.00 93.19 272 TRP A CA 1
ATOM 2211 C C . TRP A 1 272 ? -8.162 15.685 -9.736 1.00 93.19 272 TRP A C 1
ATOM 2213 O O . TRP A 1 272 ? -7.045 16.056 -10.106 1.00 93.19 272 TRP A O 1
ATOM 2223 N N . GLN A 1 273 ? -8.959 14.941 -10.498 1.00 90.62 273 GLN A N 1
ATOM 2224 C CA . GLN A 1 273 ? -8.705 14.629 -11.900 1.00 90.62 273 GLN A CA 1
ATOM 2225 C C . GLN A 1 273 ? -9.675 15.403 -12.795 1.00 90.62 273 GLN A C 1
ATOM 2227 O O . GLN A 1 273 ? -10.872 15.464 -12.516 1.00 90.62 273 GLN A O 1
ATOM 2232 N N . GLY A 1 274 ? -9.159 15.971 -13.890 1.00 84.94 274 GLY A N 1
ATOM 2233 C CA . GLY A 1 274 ? -9.979 16.659 -14.895 1.00 84.94 274 GLY A CA 1
ATOM 2234 C C . GLY A 1 274 ? -10.520 18.029 -14.466 1.00 84.94 274 GLY A C 1
ATOM 2235 O O . GLY A 1 274 ? -11.405 18.549 -15.131 1.00 84.94 274 GLY A O 1
ATOM 2236 N N . GLY A 1 275 ? -10.010 18.612 -13.376 1.00 82.19 275 GLY A N 1
ATOM 2237 C CA . GLY A 1 275 ? -10.437 19.913 -12.856 1.00 82.19 275 GLY A CA 1
ATOM 2238 C C . GLY A 1 275 ? -10.021 20.115 -11.398 1.00 82.19 275 GLY A C 1
ATOM 2239 O O . GLY A 1 275 ? -9.173 19.384 -10.884 1.00 82.19 275 GLY A O 1
ATOM 2240 N N . GLN A 1 276 ? -10.632 21.096 -10.734 1.00 78.06 276 GLN A N 1
ATOM 2241 C CA . GLN A 1 276 ? -10.518 21.334 -9.290 1.00 78.06 276 GLN A CA 1
ATOM 2242 C C . GLN A 1 276 ? -11.853 21.059 -8.581 1.00 78.06 276 GLN A C 1
ATOM 2244 O O . GLN A 1 276 ? -12.886 20.849 -9.228 1.00 78.06 276 GLN A O 1
ATOM 2249 N N . GLU A 1 277 ? -11.826 21.069 -7.248 1.00 79.62 277 GLU A N 1
ATOM 2250 C CA . GLU A 1 277 ? -13.023 20.990 -6.410 1.00 79.62 277 GLU A CA 1
ATOM 2251 C C . GLU A 1 277 ? -14.074 22.024 -6.844 1.00 79.62 277 GLU A C 1
ATOM 2253 O O . GLU A 1 277 ? -13.758 23.189 -7.086 1.00 79.62 277 GLU A O 1
ATOM 2258 N N . GLY A 1 278 ? -15.327 21.590 -7.003 1.00 75.00 278 GLY A N 1
ATOM 2259 C CA . GLY A 1 278 ? -16.430 22.462 -7.426 1.00 75.00 278 GLY A CA 1
ATOM 2260 C C . GLY A 1 278 ? -16.417 22.885 -8.904 1.00 75.00 278 GLY A C 1
ATOM 2261 O O . GLY A 1 278 ? -17.368 23.522 -9.347 1.00 75.00 278 GLY A O 1
ATOM 2262 N N . GLN A 1 279 ? -15.403 22.503 -9.689 1.00 80.25 279 GLN A N 1
ATOM 2263 C CA . GLN A 1 279 ? -15.285 22.821 -11.123 1.00 80.25 279 GLN A CA 1
ATOM 2264 C C . GLN A 1 279 ? -15.397 21.569 -12.011 1.00 80.25 279 GLN A C 1
ATOM 2266 O O . GLN A 1 279 ? -14.715 21.446 -13.024 1.00 80.25 279 GLN A O 1
ATOM 2271 N N . GLY A 1 280 ? -16.225 20.601 -11.606 1.00 78.00 280 GLY A N 1
ATOM 2272 C CA . GLY A 1 280 ? -16.453 19.359 -12.359 1.00 78.00 280 GLY A CA 1
ATOM 2273 C C . GLY A 1 280 ? -15.322 18.326 -12.280 1.00 78.00 280 GLY A C 1
ATOM 2274 O O . GLY A 1 280 ? -15.424 17.277 -12.914 1.00 78.00 280 GLY A O 1
ATOM 2275 N N . GLY A 1 281 ? -14.268 18.585 -11.496 1.00 85.31 281 GLY A N 1
ATOM 2276 C CA . GLY A 1 281 ? -13.227 17.597 -11.221 1.00 85.31 281 GLY A CA 1
ATOM 2277 C C . GLY A 1 281 ? -13.776 16.391 -10.453 1.00 85.31 281 GLY A C 1
ATOM 2278 O O . GLY A 1 281 ? -14.714 16.513 -9.667 1.00 85.31 281 GLY A O 1
ATOM 2279 N N . GLN A 1 282 ? -13.173 15.222 -10.657 1.00 88.94 282 GLN A N 1
ATOM 2280 C CA . GLN A 1 282 ? -13.491 14.004 -9.906 1.00 88.94 282 GLN A CA 1
ATOM 2281 C C . GLN A 1 282 ? -12.434 13.774 -8.825 1.00 88.94 282 GLN A C 1
ATOM 2283 O O . GLN A 1 282 ? -11.235 13.847 -9.105 1.00 88.94 282 GLN A O 1
ATOM 2288 N N . LEU A 1 283 ? -12.868 13.521 -7.586 1.00 92.56 283 LEU A N 1
ATOM 2289 C CA . LEU A 1 283 ? -11.956 13.217 -6.489 1.00 92.56 283 LEU A CA 1
ATOM 2290 C C . LEU A 1 283 ? -11.472 11.775 -6.630 1.00 92.56 283 LEU A C 1
ATOM 2292 O O . LEU A 1 283 ? -12.250 10.833 -6.503 1.00 92.56 283 LEU A O 1
ATOM 2296 N N . CYS A 1 284 ? -10.180 11.603 -6.865 1.00 94.88 284 CYS A N 1
ATOM 2297 C CA . CYS A 1 284 ? -9.535 10.312 -7.041 1.00 94.88 284 CYS A CA 1
ATOM 2298 C C . CYS A 1 284 ? -8.632 9.987 -5.852 1.00 94.88 284 CYS A C 1
ATOM 2300 O O . CYS A 1 284 ? -8.053 10.878 -5.232 1.00 94.88 284 CYS A O 1
ATOM 2302 N N . SER A 1 285 ? -8.436 8.700 -5.567 1.00 96.00 285 SER A N 1
ATOM 2303 C CA . SER A 1 285 ? -7.527 8.232 -4.517 1.00 96.00 285 SER A CA 1
ATOM 2304 C C . SER A 1 285 ? -6.304 7.523 -5.089 1.00 96.00 285 SER A C 1
ATOM 2306 O O . SER A 1 285 ? -6.414 6.591 -5.890 1.00 96.00 285 SER A O 1
ATOM 2308 N N . ARG A 1 286 ? -5.105 7.938 -4.652 1.00 97.06 286 ARG A N 1
ATOM 2309 C CA . ARG A 1 286 ? -3.857 7.231 -4.989 1.00 97.06 286 ARG A CA 1
ATOM 2310 C C . ARG A 1 286 ? -3.727 5.912 -4.239 1.00 97.06 286 ARG A C 1
ATOM 2312 O O . ARG A 1 286 ? -3.196 4.963 -4.803 1.00 97.06 286 ARG A O 1
ATOM 2319 N N . THR A 1 287 ? -4.224 5.846 -3.005 1.00 96.19 287 THR A N 1
ATOM 2320 C CA . THR A 1 287 ? -4.252 4.613 -2.205 1.00 96.19 287 THR A CA 1
ATOM 2321 C C . THR A 1 287 ? -5.135 3.566 -2.880 1.00 96.19 287 THR A C 1
ATOM 2323 O O . THR A 1 287 ? -4.711 2.435 -3.096 1.00 96.19 287 THR A O 1
ATOM 2326 N N . ALA A 1 288 ? -6.319 3.975 -3.335 1.00 95.44 288 ALA A N 1
ATOM 2327 C CA . ALA A 1 288 ? -7.214 3.122 -4.103 1.00 95.44 288 ALA A CA 1
ATOM 2328 C C . ALA A 1 288 ? -6.613 2.704 -5.452 1.00 95.44 288 ALA A C 1
ATOM 2330 O O . ALA A 1 288 ? -6.692 1.538 -5.823 1.00 95.44 288 ALA A O 1
ATOM 2331 N N . GLY A 1 289 ? -5.959 3.628 -6.167 1.00 95.56 289 GLY A N 1
ATOM 2332 C CA . GLY A 1 289 ? -5.231 3.307 -7.399 1.00 95.56 289 GLY A CA 1
ATOM 2333 C C . GLY A 1 289 ? -4.138 2.257 -7.180 1.00 95.56 289 GLY A C 1
ATOM 2334 O O . GLY A 1 289 ? -3.999 1.335 -7.981 1.00 95.56 289 GLY A O 1
ATOM 2335 N N . PHE A 1 290 ? -3.413 2.333 -6.060 1.00 95.00 290 PHE A N 1
ATOM 2336 C CA . PHE A 1 290 ? -2.449 1.308 -5.664 1.00 95.00 290 PHE A CA 1
ATOM 2337 C C . PHE A 1 290 ? -3.118 -0.059 -5.441 1.00 95.00 290 PHE A C 1
ATOM 2339 O O . PHE A 1 290 ? -2.667 -1.042 -6.029 1.00 95.00 290 PHE A O 1
ATOM 2346 N N . TYR A 1 291 ? -4.209 -0.133 -4.673 1.00 94.12 291 TYR A N 1
ATOM 2347 C CA . TYR A 1 291 ? -4.929 -1.394 -4.444 1.00 94.12 291 TYR A CA 1
ATOM 2348 C C . TYR A 1 291 ? -5.523 -1.975 -5.732 1.00 94.12 291 TYR A C 1
ATOM 2350 O O . TYR A 1 291 ? -5.381 -3.166 -5.997 1.00 94.12 291 TYR A O 1
ATOM 2358 N N . ALA A 1 292 ? -6.124 -1.138 -6.580 1.00 93.00 292 ALA A N 1
ATOM 2359 C CA . ALA A 1 292 ? -6.653 -1.560 -7.873 1.00 93.00 292 ALA A CA 1
ATOM 2360 C C . ALA A 1 292 ? -5.545 -2.113 -8.775 1.00 93.00 292 ALA A C 1
ATOM 2362 O O . ALA A 1 292 ? -5.753 -3.082 -9.499 1.00 93.00 292 ALA A O 1
ATOM 2363 N N . ARG A 1 293 ? -4.345 -1.541 -8.716 1.00 91.44 293 ARG A N 1
ATOM 2364 C CA . ARG A 1 293 ? -3.209 -2.034 -9.487 1.00 91.44 293 ARG A CA 1
ATOM 2365 C C . ARG A 1 293 ? -2.694 -3.385 -9.001 1.00 91.44 293 ARG A C 1
ATOM 2367 O O . ARG A 1 293 ? -2.361 -4.216 -9.840 1.00 91.44 293 ARG A O 1
ATOM 2374 N N . LEU A 1 294 ? -2.672 -3.622 -7.686 1.00 89.88 294 LEU A N 1
ATOM 2375 C CA . LEU A 1 294 ? -2.349 -4.944 -7.134 1.00 89.88 294 LEU A CA 1
ATOM 2376 C C . LEU A 1 294 ? -3.321 -6.017 -7.641 1.00 89.88 294 LEU A C 1
ATOM 2378 O O . LEU A 1 294 ? -2.897 -7.128 -7.940 1.00 89.88 294 LEU A O 1
ATOM 2382 N N . LEU A 1 295 ? -4.605 -5.673 -7.769 1.00 88.44 295 LEU A N 1
ATOM 2383 C CA . LEU A 1 295 ? -5.644 -6.603 -8.214 1.00 88.44 295 LEU A CA 1
ATOM 2384 C C . LEU A 1 295 ? -5.643 -6.819 -9.728 1.00 88.44 295 LEU A C 1
ATOM 2386 O O . LEU A 1 295 ? -5.708 -7.951 -10.188 1.00 88.44 295 LEU A O 1
ATOM 2390 N N . ASN A 1 296 ? -5.578 -5.742 -10.511 1.00 89.25 296 ASN A N 1
ATOM 2391 C CA . ASN A 1 296 ? -5.842 -5.792 -11.952 1.00 89.25 296 ASN A CA 1
ATOM 2392 C C . ASN A 1 296 ? -4.567 -5.790 -12.815 1.00 89.25 296 ASN A C 1
ATOM 2394 O O . ASN A 1 296 ? -4.651 -5.932 -14.031 1.00 89.25 296 ASN A O 1
ATOM 2398 N N . ASN A 1 297 ? -3.385 -5.592 -12.218 1.00 88.38 297 ASN A N 1
ATOM 2399 C CA . ASN A 1 297 ? -2.111 -5.398 -12.923 1.00 88.38 297 ASN A CA 1
ATOM 2400 C C . ASN A 1 297 ? -2.136 -4.252 -13.962 1.00 88.38 297 ASN A C 1
ATOM 2402 O O . ASN A 1 297 ? -1.469 -4.307 -14.997 1.00 88.38 297 ASN A O 1
ATOM 2406 N N . THR A 1 298 ? -2.925 -3.212 -13.695 1.00 86.81 298 THR A N 1
ATOM 2407 C CA . THR A 1 298 ? -3.065 -2.026 -14.551 1.00 86.81 298 THR A CA 1
ATOM 2408 C C . THR A 1 298 ? -3.133 -0.767 -13.699 1.00 86.81 298 THR A C 1
ATOM 2410 O O . THR A 1 298 ? -3.832 -0.750 -12.683 1.00 86.81 298 THR A O 1
ATOM 2413 N N . ASP A 1 299 ? -2.457 0.299 -14.124 1.00 88.00 299 ASP A N 1
ATOM 2414 C CA . ASP A 1 299 ? -2.608 1.621 -13.521 1.00 88.00 299 ASP A CA 1
ATOM 2415 C C . ASP A 1 299 ? -3.971 2.217 -13.897 1.00 88.00 299 ASP A C 1
ATOM 2417 O O . ASP A 1 299 ? -4.337 2.291 -15.071 1.00 88.00 299 ASP A O 1
ATOM 2421 N N . ARG A 1 300 ? -4.738 2.646 -12.892 1.00 89.50 300 ARG A N 1
ATOM 2422 C CA . ARG A 1 300 ? -6.047 3.273 -13.084 1.00 89.50 300 ARG A CA 1
ATOM 2423 C C . ARG A 1 300 ? -6.293 4.329 -12.016 1.00 89.50 300 ARG A C 1
ATOM 2425 O O . ARG A 1 300 ? -5.953 4.151 -10.846 1.00 89.50 300 ARG A O 1
ATOM 2432 N N . HIS A 1 301 ? -6.935 5.417 -12.424 1.00 92.56 301 HIS A N 1
ATOM 2433 C CA . HIS A 1 301 ? -7.473 6.405 -11.500 1.00 92.56 301 HIS A CA 1
ATOM 2434 C C . HIS A 1 301 ? -8.781 5.881 -10.891 1.00 92.56 301 HIS A C 1
ATOM 2436 O O . HIS A 1 301 ? -9.691 5.474 -11.616 1.00 92.56 301 HIS A O 1
ATOM 2442 N N . ILE A 1 302 ? -8.858 5.850 -9.558 1.00 94.19 302 ILE A N 1
ATOM 2443 C CA . ILE A 1 302 ? -10.042 5.380 -8.833 1.00 94.19 302 ILE A CA 1
ATOM 2444 C C . ILE A 1 302 ? -10.744 6.572 -8.210 1.00 94.19 302 ILE A C 1
ATOM 2446 O O . ILE A 1 302 ? -10.213 7.191 -7.284 1.00 94.19 302 ILE A O 1
ATOM 2450 N N . ASN A 1 303 ? -11.938 6.854 -8.719 1.00 91.62 303 ASN A N 1
ATOM 2451 C CA . ASN A 1 303 ? -12.816 7.884 -8.192 1.00 91.62 303 ASN A CA 1
ATOM 2452 C C . ASN A 1 303 ? -13.375 7.443 -6.837 1.00 91.62 303 ASN A C 1
ATOM 2454 O O . ASN A 1 303 ? -13.764 6.285 -6.660 1.00 91.62 303 ASN A O 1
ATOM 2458 N N . LEU A 1 304 ? -13.428 8.377 -5.897 1.00 90.31 304 LEU A N 1
ATOM 2459 C CA . LEU A 1 304 ? -14.176 8.239 -4.659 1.00 90.31 304 LEU A CA 1
ATOM 2460 C C . LEU A 1 304 ? -15.614 8.706 -4.909 1.00 90.31 304 LEU A C 1
ATOM 2462 O O . LEU A 1 304 ? -15.844 9.737 -5.540 1.00 90.31 304 LEU A O 1
ATOM 2466 N N . GLY A 1 305 ? -16.582 7.931 -4.431 1.00 81.88 305 GLY A N 1
ATOM 2467 C CA . GLY A 1 305 ? -18.006 8.209 -4.589 1.00 81.88 305 GLY A CA 1
ATOM 2468 C C . GLY A 1 305 ? -18.814 7.640 -3.428 1.00 81.88 305 GLY A C 1
ATOM 2469 O O . GLY A 1 305 ? -18.251 7.161 -2.448 1.00 81.88 305 GLY A O 1
ATOM 2470 N N . ALA A 1 306 ? -20.141 7.670 -3.543 1.00 82.75 306 ALA A N 1
ATOM 2471 C CA . ALA A 1 306 ? -21.066 7.156 -2.527 1.00 82.75 306 ALA A CA 1
ATOM 2472 C C . ALA A 1 306 ? -21.214 5.617 -2.566 1.00 82.75 306 ALA A C 1
ATOM 2474 O O . ALA A 1 306 ? -22.319 5.089 -2.467 1.00 82.75 306 ALA A O 1
ATOM 2475 N N . TYR A 1 307 ? -20.112 4.895 -2.767 1.00 84.00 307 TYR A N 1
ATOM 2476 C CA . TYR A 1 307 ? -20.057 3.434 -2.794 1.00 84.00 307 TYR A CA 1
ATOM 2477 C C . TYR A 1 307 ? -18.826 2.939 -2.030 1.00 84.00 307 TYR A C 1
ATOM 2479 O O . TYR A 1 307 ? -17.861 3.682 -1.843 1.00 84.00 307 TYR A O 1
ATOM 2487 N N . GLU A 1 308 ? -18.851 1.684 -1.575 1.00 85.94 308 GLU A N 1
ATOM 2488 C CA . GLU A 1 308 ? -17.710 1.111 -0.855 1.00 85.94 308 GLU A CA 1
ATOM 2489 C C . GLU A 1 308 ? -16.491 0.994 -1.765 1.00 85.94 308 GLU A C 1
ATOM 2491 O O . GLU A 1 308 ? -16.589 0.627 -2.937 1.00 85.94 308 GLU A O 1
ATOM 2496 N N . LEU A 1 309 ? -15.320 1.273 -1.203 1.00 88.81 309 LEU A N 1
ATOM 2497 C CA . LEU A 1 309 ? -14.072 1.317 -1.941 1.00 88.81 309 LEU A CA 1
ATOM 2498 C C . LEU A 1 309 ? -13.821 0.003 -2.687 1.00 88.81 309 LEU A C 1
ATOM 2500 O O . LEU A 1 309 ? -13.481 0.040 -3.868 1.00 88.81 309 LEU A O 1
ATOM 2504 N N . SER A 1 310 ? -14.056 -1.136 -2.029 1.00 87.94 310 SER A N 1
ATOM 2505 C CA . SER A 1 310 ? -13.924 -2.491 -2.581 1.00 87.94 310 SER A CA 1
ATOM 2506 C C . SER A 1 310 ? -14.616 -2.675 -3.936 1.00 87.94 310 SER A C 1
ATOM 2508 O O . SER A 1 310 ? -14.019 -3.249 -4.848 1.00 87.94 310 SER A O 1
ATOM 2510 N N . HIS A 1 311 ? -15.826 -2.133 -4.108 1.00 86.12 311 HIS A N 1
ATOM 2511 C CA . HIS A 1 311 ? -16.588 -2.224 -5.355 1.00 86.12 311 HIS A CA 1
ATOM 2512 C C . HIS A 1 311 ? -15.953 -1.438 -6.508 1.00 86.12 311 HIS A C 1
ATOM 2514 O O . HIS A 1 311 ? -16.096 -1.825 -7.664 1.00 86.12 311 HIS A O 1
ATOM 2520 N N . GLY A 1 312 ? -15.230 -0.353 -6.217 1.00 86.69 312 GLY A N 1
ATOM 2521 C CA . GLY A 1 312 ? -14.558 0.458 -7.237 1.00 86.69 312 GLY A CA 1
ATOM 2522 C C . GLY A 1 312 ? -13.210 -0.098 -7.705 1.00 86.69 312 GLY A C 1
ATOM 2523 O O . GLY A 1 312 ? -12.727 0.295 -8.775 1.00 86.69 312 GLY A O 1
ATOM 2524 N N . LEU A 1 313 ? -12.595 -0.986 -6.914 1.00 90.44 313 LEU A N 1
ATOM 2525 C CA . LEU A 1 313 ? -11.233 -1.477 -7.143 1.00 90.44 313 LEU A CA 1
ATOM 2526 C C . LEU A 1 313 ? -11.147 -2.532 -8.247 1.00 90.44 313 LEU A C 1
ATOM 2528 O O . LEU A 1 313 ? -10.160 -2.547 -8.984 1.00 90.44 313 LEU A O 1
ATOM 2532 N N . GLN A 1 314 ? -12.142 -3.409 -8.375 1.00 85.81 314 GLN A N 1
ATOM 2533 C CA . GLN A 1 314 ? -12.118 -4.466 -9.384 1.00 85.81 314 GLN A CA 1
ATOM 2534 C C . GLN A 1 314 ? -12.444 -3.902 -10.774 1.00 85.81 314 GLN A C 1
ATOM 2536 O O . GLN A 1 314 ? -13.431 -3.195 -10.960 1.00 85.81 314 GLN A O 1
ATOM 2541 N N . SER A 1 315 ? -11.624 -4.241 -11.768 1.00 87.50 315 SER A N 1
ATOM 2542 C CA . SER A 1 315 ? -11.928 -4.013 -13.191 1.00 87.50 315 SER A CA 1
ATOM 2543 C C . SER A 1 315 ? -11.572 -5.195 -14.095 1.00 87.50 315 SER A C 1
ATOM 2545 O O . SER A 1 315 ? -11.888 -5.161 -15.281 1.00 87.50 315 SER A O 1
ATOM 2547 N N . ALA A 1 316 ? -10.913 -6.218 -13.555 1.00 85.56 316 ALA A N 1
ATOM 2548 C CA . ALA A 1 316 ? -10.620 -7.479 -14.220 1.00 85.56 316 ALA A CA 1
ATOM 2549 C C . ALA A 1 316 ? -11.322 -8.639 -13.497 1.00 85.56 316 ALA A C 1
ATOM 2551 O O . ALA A 1 316 ? -11.508 -8.603 -12.275 1.00 85.56 316 ALA A O 1
ATOM 2552 N N . ALA A 1 317 ? -11.695 -9.679 -14.242 1.00 83.88 317 ALA A N 1
ATOM 2553 C CA . ALA A 1 317 ? -12.089 -10.952 -13.646 1.00 83.88 317 ALA A CA 1
ATOM 2554 C C . ALA A 1 317 ? -10.827 -11.705 -13.194 1.00 83.88 317 ALA A C 1
ATOM 2556 O O . ALA A 1 317 ? -9.827 -11.732 -13.912 1.00 83.88 317 ALA A O 1
ATOM 2557 N N . LEU A 1 318 ? -10.859 -12.262 -11.982 1.00 83.88 318 LEU A N 1
ATOM 2558 C CA . LEU A 1 318 ? -9.732 -12.971 -11.378 1.00 83.88 318 LEU A CA 1
ATOM 2559 C C . LEU A 1 318 ? -10.077 -14.454 -11.267 1.00 83.88 318 LEU A C 1
ATOM 2561 O O . LEU A 1 318 ? -10.913 -14.827 -10.444 1.00 83.88 318 LEU A O 1
ATOM 2565 N N . ASN A 1 319 ? -9.415 -15.292 -12.064 1.00 80.25 319 ASN A N 1
ATOM 2566 C CA . ASN A 1 319 ? -9.602 -16.740 -12.031 1.00 80.25 319 ASN A CA 1
ATOM 2567 C C . ASN A 1 319 ? -8.401 -17.380 -11.333 1.00 80.25 319 ASN A C 1
ATOM 2569 O O . ASN A 1 319 ? -7.275 -17.314 -11.826 1.00 80.25 319 ASN A O 1
ATOM 2573 N N . PHE A 1 320 ? -8.635 -17.994 -10.174 1.00 78.69 320 PHE A N 1
ATOM 2574 C CA . PHE A 1 320 ? -7.591 -18.636 -9.376 1.00 78.69 320 PHE A CA 1
ATOM 2575 C C . PHE A 1 320 ? -7.528 -20.138 -9.682 1.00 78.69 320 PHE A C 1
ATOM 2577 O O . PHE A 1 320 ? -8.493 -20.869 -9.459 1.00 78.69 320 PHE A O 1
ATOM 2584 N N . GLY A 1 321 ? -6.381 -20.590 -10.182 1.00 69.56 321 GLY A N 1
ATOM 2585 C CA . GLY A 1 321 ? -5.973 -21.993 -10.219 1.00 69.56 321 GLY A CA 1
ATOM 2586 C C . GLY A 1 321 ? -5.220 -22.396 -8.946 1.00 69.56 321 GLY A C 1
ATOM 2587 O O . GLY A 1 321 ? -5.212 -21.669 -7.956 1.00 69.56 321 GLY A O 1
ATOM 2588 N N . ALA A 1 322 ? -4.564 -23.560 -8.963 1.00 70.81 322 ALA A N 1
ATOM 2589 C CA . ALA A 1 322 ? -3.817 -24.054 -7.798 1.00 70.81 322 ALA A CA 1
ATOM 2590 C C . ALA A 1 322 ? -2.593 -23.179 -7.458 1.00 70.81 322 ALA A C 1
ATOM 2592 O O . ALA A 1 322 ? -2.374 -22.841 -6.301 1.00 70.81 322 ALA A O 1
ATOM 2593 N N . GLU A 1 323 ? -1.821 -22.792 -8.475 1.00 75.12 323 GLU A N 1
ATOM 2594 C CA . GLU A 1 323 ? -0.605 -21.967 -8.341 1.00 75.12 323 GLU A CA 1
ATOM 2595 C C . GLU A 1 323 ? -0.569 -20.836 -9.377 1.00 75.12 323 GLU A C 1
ATOM 2597 O O . GLU A 1 323 ? 0.433 -20.141 -9.532 1.00 75.12 323 GLU A O 1
ATOM 2602 N N . THR A 1 324 ? -1.662 -20.649 -10.115 1.00 78.56 324 THR A N 1
ATOM 2603 C CA . THR A 1 324 ? -1.776 -19.682 -11.204 1.00 78.56 324 THR A CA 1
ATOM 2604 C C . THR A 1 324 ? -2.989 -18.794 -11.003 1.00 78.56 324 THR A C 1
ATOM 2606 O O . THR A 1 324 ? -3.992 -19.202 -10.424 1.00 78.56 324 THR A O 1
ATOM 2609 N N . VAL A 1 325 ? -2.897 -17.563 -11.485 1.00 82.19 325 VAL A N 1
ATOM 2610 C CA . VAL A 1 325 ? -4.000 -16.606 -11.505 1.00 82.19 325 VAL A CA 1
ATOM 2611 C C . VAL A 1 325 ? -4.091 -16.033 -12.901 1.00 82.19 325 VAL A C 1
ATOM 2613 O O . VAL A 1 325 ? -3.112 -15.506 -13.426 1.00 82.19 325 VAL A O 1
ATOM 2616 N N . GLU A 1 326 ? -5.265 -16.135 -13.501 1.00 84.19 326 GLU A N 1
ATOM 2617 C CA . GLU A 1 326 ? -5.601 -15.377 -14.694 1.00 84.19 326 GLU A CA 1
ATOM 2618 C C . GLU A 1 326 ? -6.275 -14.070 -14.275 1.00 84.19 326 GLU A C 1
ATOM 2620 O O . GLU A 1 326 ? -7.250 -14.060 -13.524 1.00 84.19 326 GLU A O 1
ATOM 2625 N N . ILE A 1 327 ? -5.742 -12.965 -14.779 1.00 88.00 327 ILE A N 1
ATOM 2626 C CA . ILE A 1 327 ? -6.289 -11.622 -14.652 1.00 88.00 327 ILE A CA 1
ATOM 2627 C C . ILE A 1 327 ? -6.849 -11.258 -16.022 1.00 88.00 327 ILE A C 1
ATOM 2629 O O . ILE A 1 327 ? -6.107 -10.865 -16.926 1.00 88.00 327 ILE A O 1
ATOM 2633 N N . GLN A 1 328 ? -8.155 -11.423 -16.189 1.00 85.56 328 GLN A N 1
ATOM 2634 C CA . GLN A 1 328 ? -8.851 -11.144 -17.437 1.00 85.56 328 GLN A CA 1
ATOM 2635 C C . GLN A 1 328 ? -9.339 -9.695 -17.437 1.00 85.56 328 GLN A C 1
ATOM 2637 O O . GLN A 1 328 ? -10.365 -9.358 -16.843 1.00 85.56 328 GLN A O 1
ATOM 2642 N N . GLY A 1 329 ? -8.561 -8.822 -18.076 1.00 86.31 329 GLY A N 1
ATOM 2643 C CA . GLY A 1 329 ? -8.888 -7.409 -18.232 1.00 86.31 329 GLY A CA 1
ATOM 2644 C C . GLY A 1 329 ? -9.486 -7.084 -19.607 1.00 86.31 329 GLY A C 1
ATOM 2645 O O . GLY A 1 329 ? -9.496 -7.927 -20.505 1.00 86.31 329 GLY A O 1
ATOM 2646 N N . PRO A 1 330 ? -9.912 -5.826 -19.826 1.00 82.19 330 PRO A N 1
ATOM 2647 C CA . PRO A 1 330 ? -10.449 -5.377 -21.116 1.00 82.19 330 PRO A CA 1
ATOM 2648 C C . PRO A 1 330 ? -9.460 -5.513 -22.283 1.00 82.19 330 PRO A C 1
ATOM 2650 O O . PRO A 1 330 ? -9.866 -5.719 -23.420 1.00 82.19 330 PRO A O 1
ATOM 2653 N N . ALA A 1 331 ? -8.158 -5.394 -22.001 1.00 81.25 331 ALA A N 1
ATOM 2654 C CA . ALA A 1 331 ? -7.086 -5.509 -22.991 1.00 81.25 331 ALA A CA 1
ATOM 2655 C C . ALA A 1 331 ? -6.659 -6.965 -23.275 1.00 81.25 331 ALA A C 1
ATOM 2657 O O . ALA A 1 331 ? -5.784 -7.189 -24.108 1.00 81.25 331 ALA A O 1
ATOM 2658 N N . GLY A 1 332 ? -7.246 -7.943 -22.577 1.00 85.38 332 GLY A N 1
ATOM 2659 C CA . GLY A 1 332 ? -6.904 -9.361 -22.669 1.00 85.38 332 GLY A CA 1
ATOM 2660 C C . GLY A 1 332 ? -6.544 -9.984 -21.319 1.00 85.38 332 GLY A C 1
ATOM 2661 O O . GLY A 1 332 ? -6.547 -9.323 -20.275 1.00 85.38 332 GLY A O 1
ATOM 2662 N N . SER A 1 333 ? -6.226 -11.277 -21.354 1.00 85.31 333 SER A N 1
ATOM 2663 C CA . SER A 1 333 ? -5.833 -12.050 -20.174 1.00 85.31 333 SER A CA 1
ATOM 2664 C C . SER A 1 333 ? -4.336 -11.955 -19.902 1.00 85.31 333 SER A C 1
ATOM 2666 O O . SER A 1 333 ? -3.506 -12.045 -20.809 1.00 85.31 333 SER A O 1
ATOM 2668 N N . ARG A 1 334 ? -3.981 -11.816 -18.625 1.00 84.81 334 ARG A N 1
ATOM 2669 C CA . ARG A 1 334 ? -2.606 -11.921 -18.130 1.00 84.81 334 ARG A CA 1
ATOM 2670 C C . ARG A 1 334 ? -2.537 -13.042 -17.111 1.00 84.81 334 ARG A C 1
ATOM 2672 O O . ARG A 1 334 ? -3.405 -13.146 -16.256 1.00 84.81 334 ARG A O 1
ATOM 2679 N N . PHE A 1 335 ? -1.491 -13.850 -17.184 1.00 83.94 335 PHE A N 1
ATOM 2680 C CA . PHE A 1 335 ? -1.290 -14.959 -16.260 1.00 83.94 335 PHE A CA 1
ATOM 2681 C C . PHE A 1 335 ? -0.186 -14.613 -15.265 1.00 83.94 335 PHE A C 1
ATOM 2683 O O . PHE A 1 335 ? 0.850 -14.057 -15.634 1.00 83.94 335 PHE A O 1
ATOM 2690 N N . ALA A 1 336 ? -0.420 -14.948 -14.005 1.00 81.00 336 ALA A N 1
ATOM 2691 C CA . ALA A 1 336 ? 0.530 -14.836 -12.914 1.00 81.00 336 ALA A CA 1
ATOM 2692 C C . ALA A 1 336 ? 0.661 -16.189 -12.210 1.00 81.00 336 ALA A C 1
ATOM 2694 O O . ALA A 1 336 ? -0.265 -16.997 -12.229 1.00 81.00 336 ALA A O 1
ATOM 2695 N N . ALA A 1 337 ? 1.807 -16.422 -11.576 1.00 80.81 337 ALA A N 1
ATOM 2696 C CA . ALA A 1 337 ? 1.990 -17.523 -10.641 1.00 80.81 337 ALA A CA 1
ATOM 2697 C C . ALA A 1 337 ? 1.927 -16.982 -9.210 1.00 80.81 337 ALA A C 1
ATOM 2699 O O . ALA A 1 337 ? 2.416 -15.882 -8.939 1.00 80.81 337 ALA A O 1
ATOM 2700 N N . VAL A 1 338 ? 1.332 -17.746 -8.300 1.00 76.69 338 VAL A N 1
ATOM 2701 C CA . VAL A 1 338 ? 1.245 -17.400 -6.882 1.00 76.69 338 VAL A CA 1
ATOM 2702 C C . VAL A 1 338 ? 2.119 -18.357 -6.102 1.00 76.69 338 VAL A C 1
ATOM 2704 O O . VAL A 1 338 ? 1.887 -19.561 -6.083 1.00 76.69 338 VAL A O 1
ATOM 2707 N N . LEU A 1 339 ? 3.109 -17.795 -5.419 1.00 76.31 339 LEU A N 1
ATOM 2708 C CA . LEU A 1 339 ? 3.953 -18.523 -4.492 1.00 76.31 339 LEU A CA 1
ATOM 2709 C C . LEU A 1 339 ? 3.684 -18.001 -3.085 1.00 76.31 339 LEU A C 1
ATOM 2711 O O . LEU A 1 339 ? 3.916 -16.828 -2.794 1.00 76.31 339 LEU A O 1
ATOM 2715 N N . SER A 1 340 ? 3.207 -18.878 -2.206 1.00 70.19 340 SER A N 1
ATOM 2716 C CA . SER A 1 340 ? 3.127 -18.567 -0.783 1.00 70.19 340 SER A CA 1
ATOM 2717 C C . SER A 1 340 ? 4.414 -19.005 -0.102 1.00 70.19 340 SER A C 1
ATOM 2719 O O . SER A 1 340 ? 4.780 -20.180 -0.124 1.00 70.19 340 SER A O 1
ATOM 2721 N N . LEU A 1 341 ? 5.101 -18.049 0.510 1.00 64.06 341 LEU A N 1
ATOM 2722 C CA . LEU A 1 341 ? 6.274 -18.310 1.326 1.00 64.06 341 LEU A CA 1
ATOM 2723 C C . LEU A 1 341 ? 5.894 -18.094 2.783 1.00 64.06 341 LEU A C 1
ATOM 2725 O O . LEU A 1 341 ? 5.791 -16.965 3.257 1.00 64.06 341 LEU A O 1
ATOM 2729 N N . VAL A 1 342 ? 5.704 -19.194 3.507 1.00 58.53 342 VAL A N 1
ATOM 2730 C CA . VAL A 1 342 ? 5.621 -19.149 4.966 1.00 58.53 342 VAL A CA 1
ATOM 2731 C C . VAL A 1 342 ? 7.044 -19.226 5.493 1.00 58.53 342 VAL A C 1
ATOM 2733 O O . VAL A 1 342 ? 7.561 -20.303 5.790 1.00 58.53 342 VAL A O 1
ATOM 2736 N N . ALA A 1 343 ? 7.709 -18.079 5.567 1.00 49.12 343 ALA A N 1
ATOM 2737 C CA . ALA A 1 343 ? 8.948 -18.014 6.319 1.00 49.12 343 ALA A CA 1
ATOM 2738 C C . ALA A 1 343 ? 8.605 -18.150 7.816 1.00 49.12 343 ALA A C 1
ATOM 2740 O O . ALA A 1 343 ? 7.689 -17.476 8.301 1.00 49.12 343 ALA A O 1
ATOM 2741 N N . PRO A 1 344 ? 9.297 -19.021 8.572 1.00 41.97 344 PRO A N 1
ATOM 2742 C CA . PRO A 1 344 ? 9.161 -19.068 10.018 1.00 41.97 344 PRO A CA 1
ATOM 2743 C C . PRO A 1 344 ? 9.818 -17.813 10.603 1.00 41.97 344 PRO A C 1
ATOM 2745 O O . PRO A 1 344 ? 10.966 -17.840 11.035 1.00 41.97 344 PRO A O 1
ATOM 2748 N N . TYR A 1 345 ? 9.105 -16.690 10.592 1.00 44.19 345 TYR A N 1
ATOM 2749 C CA . TYR A 1 345 ? 9.538 -15.502 11.310 1.00 44.19 345 TYR A CA 1
ATOM 2750 C C . TYR A 1 345 ? 9.347 -15.768 12.804 1.00 44.19 345 TYR A C 1
ATOM 2752 O O . TYR A 1 345 ? 8.232 -15.735 13.324 1.00 44.19 345 TYR A O 1
ATOM 2760 N N . ARG A 1 346 ? 10.440 -16.050 13.509 1.00 34.66 346 ARG A N 1
ATOM 2761 C CA . ARG A 1 346 ? 10.530 -15.717 14.928 1.00 34.66 346 ARG A CA 1
ATOM 2762 C C . ARG A 1 346 ? 11.219 -14.363 14.987 1.00 34.66 346 ARG A C 1
ATOM 2764 O O . ARG A 1 346 ? 12.343 -14.241 14.514 1.00 34.66 346 ARG A O 1
ATOM 2771 N N . ALA A 1 347 ? 10.542 -13.355 15.533 1.00 35.75 347 ALA A N 1
ATOM 2772 C CA . ALA A 1 347 ? 11.276 -12.277 16.176 1.00 35.75 347 ALA A CA 1
ATOM 2773 C C . ALA A 1 347 ? 12.036 -12.959 17.318 1.00 35.75 347 ALA A C 1
ATOM 2775 O O . ALA A 1 347 ? 11.405 -13.434 18.265 1.00 35.75 347 ALA A O 1
ATOM 2776 N N . GLU A 1 348 ? 13.338 -13.181 17.142 1.00 32.25 348 GLU A N 1
ATOM 2777 C CA . GLU A 1 348 ? 14.181 -13.610 18.254 1.00 32.25 348 GLU A CA 1
ATOM 2778 C C . GLU A 1 348 ? 14.103 -12.495 19.297 1.00 32.25 348 GLU A C 1
ATOM 2780 O O . GLU A 1 348 ? 14.450 -11.350 19.007 1.00 32.25 348 GLU A O 1
ATOM 2785 N N . GLN A 1 349 ? 13.499 -12.832 20.438 1.00 31.98 349 GLN A N 1
ATOM 2786 C CA . GLN A 1 349 ? 13.360 -11.939 21.583 1.00 31.98 349 GLN A CA 1
ATOM 2787 C C . GLN A 1 349 ? 14.714 -11.655 22.208 1.00 31.98 349 GLN A C 1
ATOM 2789 O O . GLN A 1 349 ? 15.533 -12.603 22.251 1.00 31.98 349 GLN A O 1
#

InterPro domains:
  IPR060387 Type IV secretion system ATPase VirB4/TrbE, N-terminal [PF27097] (116-218)

Radius of gyration: 27.62 Å; chains: 1; bounding box: 69×56×91 Å

=== Feature glossary ===
A reading guide for the features in this record.

Start from the sequence.

  · Sequence gives the chain of amino acids in standard one-letter code (A=alanine, C=cysteine, …, Y=tyrosine), read N→C. It is the only feature that is directly encoded by the gene; all structural features are derived from the folded form of this sequence.

Fold it, and you get atomic coordinates and the backbone conformation that goes with them.

  · The mmCIF table is the protein's shape written out atom by atom. For each backbone N, Cα, C, and carbonyl O, it records an (x, y, z) coordinate triple in Å plus the residue type, chain letter, and residue number.

  · Backbone dihedral angles. Every residue except chain termini has a φ (preceding-C → N → Cα → C) and a ψ (N → Cα → C → next-N). They are reported in degrees following the IUPAC sign convention. Secondary structure is essentially a statement about which (φ, ψ) basin each residue occupies.

  · DSSP 8-state secondary structure assigns each residue one of H (α-helix), G (3₁₀-helix), I (π-helix), E (extended β-strand), B (isolated β-bridge), T (hydrogen-bonded turn), S (bend), or '-' (coil). The assignment is computed from backbone hydrogen-bond geometry via the Kabsch–Sander algorithm.

  · P-SEA three-state annotation labels each residue as helix, strand, or coil based purely on the geometry of the Cα trace. It serves as a fallback when the full backbone (and thus DSSP) is unavailable.

Summarize the fold with a handful of shape descriptors and a per-residue structural alphabet.

  · Radius of gyration (Rg) is the root-mean-square distance of Cα atoms from their centroid — a single number for overall size and compactness. A globular domain of N residues has Rg ≈ 2.2·N^0.38 Å; an extended or disordered chain has a much larger Rg. The Cα contact count is the number of residue pairs whose Cα atoms are within 8 Å and are more than four positions apart in sequence — a standard proxy for tertiary packing density. The bounding box is the smallest axis-aligned box enclosing all Cα atoms.

  · Foldseek's 3Di representation compresses backbone geometry into a per-residue letter drawn from a learned twenty-state alphabet. It captures the tertiary interaction pattern around each residue — which residues are packed against it in space, regardless of where they are in sequence.

  · Accessible surface area quantifies burial. A residue with SASA near zero is packed into the hydrophobic core; one with SASA >100 Å² sits on the surface. Computed here via the Shrake–Rupley numerical algorithm with a 1.4 Å probe.

Ask how reliable the model is.

  · For AlphaFold models, the B-factor field carries pLDDT — the model's own estimate of local accuracy on a 0–100 scale. Regions with pLDDT<50 should be treated as essentially unmodeled; they often correspond to intrinsically disordered segments.

  · For experimental (PDB) structures, the B-factor (temperature factor) quantifies the positional spread of each atom in the crystal — a combination of thermal vibration and static disorder — in units of Å². High B-factors mark flexible loops or poorly resolved regions; low B-factors mark the rigid, well-ordered core.

  · PAE(i, j) answers: if I align the predicted and true structures on residue i, how far off (in Å) do I expect residue j to be? A block-diagonal PAE matrix with low values on the blocks and high values off-diagonal is the signature of a multi-domain protein with confidently predicted domains but uncertain inter-domain orientation.

Place it in context: what it resembles, what it is annotated as, and how it looks.

  · Structural nearest neighbors (via Foldseek easy-search vs the PDB). Reported per hit: target PDB id, E-value, and alignment TM-score. A TM-score above ~0.5 is the conventional threshold for 'same fold'.

  · Functional annotations link the protein to curated databases. InterPro entries identify conserved domains and families by matching the sequence against member-database signatures (Pfam, PROSITE, CDD, …). Gene Ontology (GO) terms describe molecular function, biological process, and cellular component in a controlled vocabulary. CATH places the structure in a hierarchical fold classification (Class/Architecture/Topology/Homologous-superfamily). The organism is the source species.

  · Plot images: a contact map (which residues are close in 3D, as an N×N binary image), a Ramachandran scatter (backbone torsion angles, revealing secondary-structure composition at a glance), and — for AlphaFold structures — a PAE heatmap (pairwise prediction confidence).

  · Structure images are PyMOL renders from six orthogonal camera directions. Cartoon representation draws helices as coils and strands as arrows; sticks shows the backbone as bonds; surface shows the solvent-excluded envelope. Rainbow coloring maps sequence position to hue (blue→red, N→C); chain coloring assigns a distinct color per polypeptide.